Protein AF-Q2GGS0-F1 (afdb_monomer_lite)

Secondary structure (DSSP, 8-state):
--EEEEEETTEEEEEEGGGEEEETTTTEEEES-TT-----PPP---HHHHHHHTT-EEEEEEEEE-SS-SEEEEEEEEE-TT--EEEEEEEEETTTHHHHHHH-EEE-TTTEEEEEE--STT--HHHHHHHHHHHHGGG--EEESS----EEEEEEE-TTS-EEEEEEEE-EEEEEEE-TTT--EEEEEE-

Organism: Ehrlichia chaffeensis (strain ATCC CRL-10679 / Arkansas) (NCBI:txid205920)

Foldseek 3Di:
DKWFWAQDPLATWTHAPVQWDQDPVVRDTDGVDPPPDPNAHHAPDDVVQSVQRHRWMWDWKKWKDFPPAQKIKIKTWTAHPVRFIKIWIWIDGPPCPVVCNPPIDDDHNNTGQDMDTDPDPPDDNQNVVVVCCVVRQQVDKGKDQDQDWDWIKIFMATPVRDGPDIDIDIKHFDDWDQDPPVRGIITIIGD

Sequence (191 aa):
MKLISLLTQNGLALIPENECIYDKSSDEYIPKDQNINIITPVPNIHPDYVHLIHKAKFGQHCLISNAVLANDIFFMYGKNPQGKELYLGFVAQHGSLHNIYSLGLMLNDGRLITCGEITTPGISPEEHTINLFRNSREWIKIPFRTNSSCTYRFDFFNMSGEVFHREYSTTHLDHIIVDPVSNENVFIMRF

Structure (mmCIF, N/CA/C/O backbone):
data_AF-Q2GGS0-F1
#
_entry.id   AF-Q2GGS0-F1
#
loop_
_atom_site.group_PDB
_atom_site.id
_atom_site.type_symbol
_atom_site.label_atom_id
_atom_site.label_alt_id
_atom_site.label_comp_id
_atom_site.label_asym_id
_atom_site.label_entity_id
_atom_site.label_seq_id
_atom_site.pdbx_PDB_ins_code
_atom_site.Cartn_x
_atom_site.Cartn_y
_atom_site.Cartn_z
_atom_site.occupancy
_atom_site.B_iso_or_equiv
_atom_site.auth_seq_id
_atom_site.auth_comp_id
_atom_site.auth_asym_id
_atom_site.auth_atom_id
_atom_site.pdbx_PDB_model_num
ATOM 1 N N . MET A 1 1 ? -14.619 -0.594 0.816 1.00 81.56 1 MET A N 1
ATOM 2 C CA . MET A 1 1 ? -14.305 -1.764 1.669 1.00 81.56 1 MET A CA 1
ATOM 3 C C . MET A 1 1 ? -13.131 -1.389 2.564 1.00 81.56 1 MET A C 1
ATOM 5 O O . MET A 1 1 ? -12.321 -0.586 2.114 1.00 81.56 1 MET A O 1
ATOM 9 N N . LYS A 1 2 ? -13.070 -1.857 3.818 1.00 92.69 2 LYS A N 1
ATOM 10 C CA . LYS A 1 2 ? -12.024 -1.452 4.774 1.00 92.69 2 LYS A CA 1
ATOM 11 C C . LYS A 1 2 ? -11.089 -2.609 5.105 1.00 92.69 2 LYS A C 1
ATOM 13 O O . LYS A 1 2 ? -11.539 -3.748 5.211 1.00 92.69 2 LYS A O 1
ATOM 18 N N . LEU A 1 3 ? -9.817 -2.287 5.294 1.00 93.31 3 LEU A N 1
ATOM 19 C CA . LEU A 1 3 ? -8.785 -3.197 5.781 1.00 93.31 3 LEU A CA 1
ATOM 20 C C . LEU A 1 3 ? -8.353 -2.748 7.175 1.00 93.31 3 LEU A C 1
ATOM 22 O O . LEU A 1 3 ? -8.252 -1.550 7.441 1.00 93.31 3 LEU A O 1
ATOM 26 N N . ILE A 1 4 ? -8.102 -3.707 8.054 1.00 93.06 4 ILE 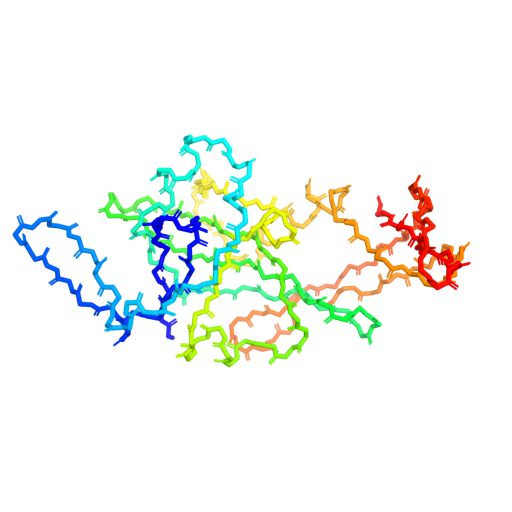A N 1
ATOM 27 C CA . ILE A 1 4 ? -7.584 -3.496 9.400 1.00 93.06 4 ILE A CA 1
ATOM 28 C C . ILE A 1 4 ? -6.151 -4.005 9.432 1.00 93.06 4 ILE A C 1
ATOM 30 O O . ILE A 1 4 ? -5.886 -5.142 9.048 1.00 93.06 4 ILE A O 1
ATOM 34 N N . SER A 1 5 ? -5.226 -3.177 9.895 1.00 91.81 5 SER A N 1
ATOM 35 C CA . SER A 1 5 ? -3.850 -3.596 10.153 1.00 91.81 5 SER A CA 1
ATOM 36 C C . SER A 1 5 ? -3.746 -4.297 11.500 1.00 91.81 5 SER A C 1
ATOM 38 O O . SER A 1 5 ? -3.987 -3.702 12.551 1.00 91.81 5 SER A O 1
ATOM 40 N N . LEU A 1 6 ? -3.350 -5.564 11.486 1.00 88.44 6 LEU A N 1
ATOM 41 C CA . LEU A 1 6 ? -3.185 -6.381 12.682 1.00 88.44 6 LEU A CA 1
ATOM 42 C C . LEU A 1 6 ? -1.761 -6.902 12.790 1.00 88.44 6 LEU A C 1
ATOM 44 O O . LEU A 1 6 ? -1.113 -7.226 11.797 1.00 88.44 6 LEU A O 1
ATOM 48 N N . LEU A 1 7 ? -1.283 -6.957 14.030 1.00 79.81 7 LEU A N 1
ATOM 49 C CA . LEU A 1 7 ? -0.021 -7.594 14.357 1.00 79.81 7 LEU A CA 1
ATOM 50 C C . LEU A 1 7 ? -0.322 -9.040 14.684 1.00 79.81 7 LEU A C 1
ATOM 52 O O . LEU A 1 7 ? -1.080 -9.340 15.601 1.00 79.81 7 LEU A O 1
ATOM 56 N N . THR A 1 8 ? 0.253 -9.921 13.888 1.00 71.56 8 THR A N 1
ATOM 57 C CA . THR A 1 8 ? 0.163 -11.362 14.068 1.00 71.56 8 THR A CA 1
ATOM 58 C C . THR A 1 8 ? 1.514 -11.879 14.546 1.00 71.56 8 THR A C 1
ATOM 60 O O . THR A 1 8 ? 2.528 -11.182 14.462 1.00 71.56 8 THR A O 1
ATOM 63 N N . GLN A 1 9 ? 1.559 -13.134 14.989 1.00 63.84 9 GLN A N 1
ATOM 64 C CA . GLN A 1 9 ? 2.828 -13.811 15.286 1.00 63.84 9 GLN A CA 1
ATOM 65 C C . GLN A 1 9 ? 3.776 -13.841 14.070 1.00 63.84 9 GLN A C 1
ATOM 67 O O . GLN A 1 9 ? 4.988 -13.920 14.238 1.00 63.84 9 GLN A O 1
ATOM 72 N N . ASN A 1 10 ? 3.225 -13.718 12.856 1.00 61.97 10 ASN A N 1
ATOM 73 C CA . ASN A 1 10 ? 3.938 -13.764 11.581 1.00 61.97 10 ASN A CA 1
ATOM 74 C C . ASN A 1 10 ? 4.213 -12.366 10.988 1.00 61.97 10 ASN A C 1
ATOM 76 O O . ASN A 1 10 ? 4.563 -12.257 9.816 1.00 61.97 10 ASN A O 1
ATOM 80 N N . GLY A 1 11 ? 4.018 -11.292 11.762 1.00 73.00 11 GLY A N 1
ATOM 81 C CA . GLY A 1 11 ? 4.250 -9.912 11.330 1.00 73.00 11 GLY A CA 1
ATOM 82 C C . GLY A 1 11 ? 2.971 -9.111 11.080 1.00 73.00 11 GLY A C 1
ATOM 83 O O . GLY A 1 11 ? 1.901 -9.418 11.612 1.00 73.00 11 GLY A O 1
ATOM 84 N N . LEU A 1 12 ? 3.099 -8.040 10.296 1.00 82.69 12 LEU A N 1
ATOM 85 C CA . LEU A 1 12 ? 2.020 -7.094 10.017 1.00 82.69 12 LEU A CA 1
ATOM 86 C C . LEU A 1 12 ? 1.125 -7.603 8.879 1.00 82.69 12 LEU A C 1
ATOM 88 O O . LEU A 1 12 ? 1.600 -7.907 7.786 1.00 82.69 12 LEU A O 1
ATOM 92 N N . ALA A 1 13 ? -0.182 -7.635 9.118 1.00 87.25 13 ALA A N 1
ATOM 93 C CA . ALA A 1 13 ? -1.183 -8.071 8.154 1.00 87.25 13 ALA A CA 1
ATOM 94 C C . ALA A 1 13 ? -2.218 -6.974 7.907 1.00 87.25 13 ALA A C 1
ATOM 96 O O . ALA A 1 13 ? -2.661 -6.320 8.846 1.00 87.25 13 ALA A O 1
ATOM 97 N N . LEU A 1 14 ? -2.652 -6.815 6.660 1.00 91.12 14 LEU A N 1
ATOM 98 C CA . LEU A 1 14 ? -3.876 -6.106 6.300 1.00 91.12 14 LEU A CA 1
ATOM 99 C C . LEU A 1 14 ? -4.989 -7.126 6.118 1.00 91.12 14 LEU A C 1
ATOM 101 O O . LEU A 1 14 ? -4.905 -7.963 5.226 1.00 91.12 14 LEU A O 1
ATOM 105 N N . ILE A 1 15 ? -6.023 -7.060 6.948 1.00 91.50 15 ILE A N 1
ATOM 106 C CA . ILE A 1 15 ? -7.107 -8.045 6.965 1.00 91.50 15 ILE A CA 1
ATOM 107 C C . ILE A 1 15 ? -8.434 -7.337 6.673 1.00 91.50 15 ILE A C 1
ATOM 109 O O . ILE A 1 15 ? -8.685 -6.270 7.238 1.00 91.50 15 ILE A O 1
ATOM 113 N N . PRO A 1 16 ? -9.298 -7.873 5.797 1.00 91.62 16 PRO A N 1
ATOM 114 C CA . PRO A 1 16 ? -10.606 -7.285 5.534 1.00 91.62 16 PRO A CA 1
ATOM 115 C C . PRO A 1 16 ? -11.438 -7.179 6.811 1.00 91.62 16 PRO A C 1
ATOM 117 O O . PRO A 1 16 ? -11.515 -8.124 7.589 1.00 91.62 16 PRO A O 1
ATOM 120 N N . GLU A 1 17 ? -12.093 -6.038 7.033 1.00 91.19 17 GLU A N 1
ATOM 121 C CA . GLU A 1 17 ? -12.885 -5.814 8.255 1.00 91.19 17 GLU A CA 1
ATOM 122 C C . GLU A 1 17 ? -13.999 -6.863 8.430 1.00 91.19 17 GLU A C 1
ATOM 124 O O . GLU A 1 17 ? -14.290 -7.269 9.552 1.00 91.19 17 GLU A O 1
ATOM 129 N N . ASN A 1 18 ? -14.582 -7.354 7.332 1.00 89.19 18 ASN A N 1
ATOM 130 C CA . ASN A 1 18 ? -15.572 -8.438 7.337 1.00 89.19 18 ASN A CA 1
ATOM 131 C C . ASN A 1 18 ? -14.995 -9.801 7.741 1.00 89.19 18 ASN A C 1
ATOM 133 O O . ASN A 1 18 ? -15.764 -10.680 8.130 1.00 89.19 18 ASN A O 1
ATOM 137 N N . GLU A 1 19 ? -13.677 -9.970 7.671 1.00 87.56 19 GLU A N 1
ATOM 138 C CA . GLU A 1 19 ? -12.955 -11.172 8.090 1.00 87.56 19 GLU A CA 1
ATOM 139 C C . GLU A 1 19 ? -12.379 -11.050 9.507 1.00 87.56 19 GLU A C 1
ATOM 141 O O . GLU A 1 19 ? -11.669 -11.942 9.964 1.00 87.56 19 GLU A O 1
ATOM 146 N N . CYS A 1 20 ? -12.732 -9.993 10.245 1.00 86.38 20 CYS A N 1
ATOM 147 C CA . CYS A 1 20 ? -12.363 -9.812 11.646 1.00 86.38 20 CYS A CA 1
ATOM 148 C C . CYS A 1 20 ? -13.591 -9.899 12.565 1.00 86.38 20 CYS A C 1
ATOM 150 O O . CYS A 1 20 ? -14.674 -9.402 12.254 1.00 86.38 20 CYS A O 1
ATOM 152 N N . ILE A 1 21 ? -13.406 -10.491 13.742 1.00 86.50 21 ILE A N 1
ATOM 153 C CA . ILE A 1 21 ? -14.333 -10.443 14.874 1.00 86.50 21 ILE A CA 1
ATOM 154 C C . ILE A 1 21 ? -13.754 -9.460 15.887 1.00 86.50 21 ILE A C 1
ATOM 156 O O . ILE A 1 21 ? -12.594 -9.579 16.266 1.00 86.50 21 ILE A O 1
ATOM 160 N N . TYR A 1 22 ? -14.546 -8.484 16.321 1.00 86.88 22 TYR A N 1
ATOM 161 C CA . TYR A 1 22 ? -14.125 -7.553 17.364 1.00 86.88 22 TYR A CA 1
ATOM 162 C C . TYR A 1 22 ? -14.546 -8.072 18.741 1.00 86.88 22 TYR A C 1
ATOM 164 O O . TYR A 1 22 ? -15.743 -8.172 19.031 1.00 86.88 22 TYR A O 1
ATOM 172 N N . ASP A 1 23 ? -13.564 -8.392 19.580 1.00 85.44 23 ASP A N 1
ATOM 173 C CA . ASP A 1 23 ? -13.760 -8.755 20.978 1.00 85.44 23 ASP A CA 1
ATOM 174 C C . ASP A 1 23 ? -13.707 -7.498 21.854 1.00 85.44 23 ASP A C 1
ATOM 176 O O . ASP A 1 23 ? -12.654 -6.906 22.090 1.00 85.44 23 ASP A O 1
ATOM 180 N N . LYS A 1 24 ? -14.876 -7.096 22.362 1.00 84.94 24 LYS A N 1
ATOM 181 C CA . LYS A 1 24 ? -15.022 -5.928 23.242 1.00 84.94 24 LYS A CA 1
ATOM 182 C C . LYS A 1 24 ? -14.364 -6.114 24.607 1.00 84.94 24 LYS A C 1
ATOM 184 O O . LYS A 1 24 ? -14.094 -5.120 25.269 1.00 84.94 24 LYS A O 1
ATOM 189 N N . SER A 1 25 ? -14.186 -7.354 25.060 1.00 83.94 25 SER A N 1
ATOM 190 C CA . SER A 1 25 ? -13.642 -7.637 26.390 1.00 83.94 25 SER A CA 1
ATOM 191 C C . SER A 1 25 ? -12.139 -7.379 26.458 1.00 83.94 25 SER A C 1
ATOM 193 O O . SER A 1 25 ? -11.646 -6.897 27.476 1.00 83.94 25 SER A O 1
ATOM 195 N N . SER A 1 26 ? -11.436 -7.635 25.356 1.00 78.88 26 SER A N 1
ATOM 196 C CA . SER A 1 26 ? -9.998 -7.410 25.208 1.00 78.88 26 SER A CA 1
ATOM 197 C C . SER A 1 26 ? -9.651 -6.201 24.334 1.00 78.88 26 SER A C 1
ATOM 199 O O . SER A 1 26 ? -8.476 -5.881 24.203 1.00 78.88 26 SER A O 1
ATOM 201 N N . ASP A 1 27 ? -10.646 -5.532 23.741 1.00 81.62 27 ASP A N 1
ATOM 202 C CA . ASP A 1 27 ? -10.468 -4.479 22.730 1.00 81.62 27 ASP A CA 1
ATOM 203 C C . ASP A 1 27 ? -9.613 -4.949 21.535 1.00 81.62 27 ASP A C 1
ATOM 205 O O . ASP A 1 27 ? -8.770 -4.220 21.014 1.00 81.62 27 ASP A O 1
ATOM 209 N N . GLU A 1 28 ? -9.805 -6.195 21.093 1.00 83.12 28 GLU A N 1
ATOM 210 C CA . GLU A 1 28 ? -8.989 -6.821 20.044 1.00 83.12 28 GLU A CA 1
ATOM 211 C C . GLU A 1 28 ? -9.797 -7.170 18.796 1.00 83.12 28 GLU A C 1
ATOM 213 O O . GLU A 1 28 ? -10.981 -7.502 18.860 1.00 83.12 28 GLU A O 1
ATOM 218 N N . TYR A 1 29 ? -9.129 -7.144 17.642 1.00 83.06 29 TYR A N 1
ATOM 219 C CA . TYR A 1 29 ? -9.655 -7.744 16.417 1.00 83.06 29 TYR A CA 1
ATOM 220 C C . TYR A 1 29 ? -9.014 -9.112 16.213 1.00 83.06 29 TYR A C 1
ATOM 222 O O . TYR A 1 29 ? -7.794 -9.232 16.126 1.00 83.06 29 TYR A O 1
ATOM 230 N N . ILE A 1 30 ? -9.854 -10.131 16.089 1.00 81.88 30 ILE A N 1
ATOM 231 C CA . ILE A 1 30 ? -9.456 -11.520 15.897 1.00 81.88 30 ILE A CA 1
ATOM 232 C C . ILE A 1 30 ? -9.847 -11.923 14.471 1.00 81.88 30 ILE A C 1
ATOM 234 O O . ILE A 1 30 ? -11.038 -11.894 14.146 1.00 81.88 30 ILE A O 1
ATOM 238 N N . PRO A 1 31 ? -8.894 -12.288 13.598 1.00 81.56 31 PRO A N 1
ATOM 239 C CA . PRO A 1 31 ? -9.212 -12.818 12.276 1.00 81.56 31 PRO A CA 1
ATOM 240 C C . PRO A 1 31 ? -10.084 -14.077 12.380 1.00 81.56 31 PRO A C 1
ATOM 242 O O . PRO A 1 31 ? -9.828 -14.944 13.216 1.00 81.56 31 PRO A O 1
ATOM 245 N N . LYS A 1 32 ? -11.116 -14.185 11.535 1.00 82.31 32 LYS A N 1
ATOM 246 C CA . LYS A 1 32 ? -11.996 -15.365 11.463 1.00 82.31 32 LYS A CA 1
ATOM 247 C C . LYS A 1 32 ? -11.230 -16.610 11.036 1.00 82.31 32 LYS A C 1
ATOM 249 O O . LYS A 1 32 ? -11.464 -17.686 11.578 1.00 82.31 32 LYS A O 1
ATOM 254 N N . ASP A 1 33 ? -10.323 -16.446 10.077 1.00 72.06 33 ASP A N 1
ATOM 255 C CA . ASP A 1 33 ? -9.384 -17.486 9.691 1.00 72.06 33 ASP A CA 1
ATOM 256 C C . ASP A 1 33 ? -8.081 -17.323 10.480 1.00 72.06 33 ASP A C 1
ATOM 258 O O . ASP A 1 33 ? -7.310 -16.386 10.274 1.00 72.06 33 ASP A O 1
ATOM 262 N N . GLN A 1 34 ? -7.838 -18.247 11.409 1.00 61.66 34 GLN A N 1
ATOM 263 C CA . GLN A 1 34 ? -6.598 -18.301 12.186 1.00 61.66 34 GLN A CA 1
ATOM 264 C C . GLN A 1 34 ? -5.434 -18.910 11.384 1.00 61.66 34 GLN A C 1
ATOM 266 O O . GLN A 1 34 ? -4.290 -18.857 11.834 1.00 61.66 34 GLN A O 1
ATOM 271 N N . ASN A 1 35 ? -5.699 -19.450 10.187 1.00 56.34 35 ASN A N 1
ATOM 272 C CA . ASN A 1 35 ? -4.698 -19.986 9.265 1.00 56.34 35 ASN A CA 1
ATOM 273 C C . ASN A 1 35 ? -4.171 -18.945 8.272 1.00 56.34 35 ASN A C 1
ATOM 275 O O . ASN A 1 35 ? -3.595 -19.323 7.249 1.00 56.34 35 ASN A O 1
ATOM 279 N N . ILE A 1 36 ? -4.238 -17.647 8.592 1.00 54.75 36 ILE A N 1
ATOM 280 C CA . ILE A 1 36 ? -3.358 -16.629 7.986 1.00 54.75 36 ILE A CA 1
ATOM 281 C C . ILE A 1 36 ? -1.926 -16.861 8.529 1.00 54.75 36 ILE A C 1
ATOM 283 O O . ILE A 1 36 ? -1.303 -16.043 9.200 1.00 54.75 36 ILE A O 1
ATOM 287 N N . ASN A 1 37 ? -1.427 -18.069 8.284 1.00 38.03 37 ASN A N 1
ATOM 288 C CA . ASN A 1 37 ? -0.153 -18.630 8.683 1.00 38.03 37 ASN A CA 1
ATOM 289 C C . ASN A 1 37 ? 0.667 -18.812 7.415 1.00 38.03 37 ASN A C 1
ATOM 291 O O . ASN A 1 37 ? 0.913 -19.921 6.949 1.00 38.03 37 ASN A O 1
ATOM 295 N N . ILE A 1 38 ? 1.102 -17.694 6.847 1.00 42.44 38 ILE A N 1
ATOM 296 C CA . ILE A 1 38 ? 2.324 -17.707 6.059 1.00 42.44 38 ILE A CA 1
ATOM 297 C C . ILE A 1 38 ? 3.351 -17.018 6.940 1.00 42.44 38 ILE A C 1
ATOM 299 O O . ILE A 1 38 ? 3.325 -15.796 7.098 1.00 42.44 38 ILE A O 1
ATOM 303 N N . ILE A 1 39 ? 4.199 -17.838 7.568 1.00 38.16 39 ILE A N 1
ATOM 304 C CA . ILE A 1 39 ? 5.395 -17.408 8.292 1.00 38.16 39 ILE A CA 1
ATOM 305 C C . ILE A 1 39 ? 6.205 -16.595 7.293 1.00 38.16 39 ILE A C 1
ATOM 307 O O . ILE A 1 39 ? 6.876 -17.131 6.414 1.00 38.16 39 ILE A O 1
ATOM 311 N N . THR A 1 40 ? 6.070 -15.286 7.383 1.00 43.34 40 THR A N 1
ATOM 312 C CA . THR A 1 40 ? 6.871 -14.356 6.611 1.00 43.34 40 THR A CA 1
ATOM 313 C C . THR A 1 40 ? 7.739 -13.658 7.643 1.00 43.34 40 THR A C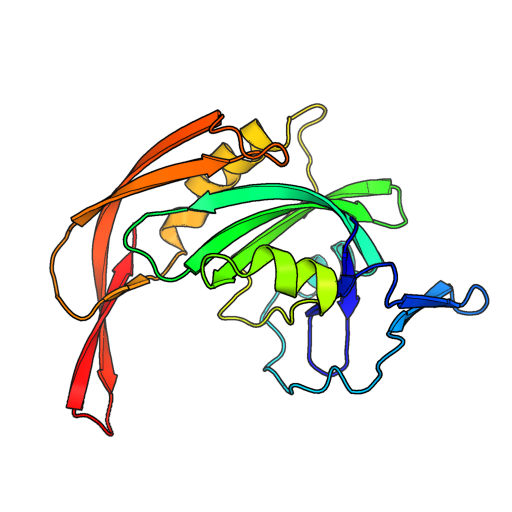 1
ATOM 315 O O . THR A 1 40 ? 7.231 -13.353 8.723 1.00 43.34 40 THR A O 1
ATOM 318 N N . PRO A 1 41 ? 9.046 -13.469 7.400 1.00 44.47 41 PRO A N 1
ATOM 319 C CA . PRO A 1 41 ? 9.872 -12.723 8.335 1.00 44.47 41 PRO A CA 1
ATOM 320 C C . PRO A 1 41 ? 9.181 -11.398 8.659 1.00 44.47 41 PRO A C 1
ATOM 322 O O . PRO A 1 41 ? 8.707 -10.701 7.754 1.00 44.47 41 PRO A O 1
ATOM 325 N N . VAL A 1 42 ? 9.064 -11.128 9.962 1.00 50.97 42 VAL A N 1
ATOM 326 C CA . VAL A 1 42 ? 8.494 -9.888 10.482 1.00 50.97 42 VAL A CA 1
ATOM 327 C C . VAL A 1 42 ? 9.222 -8.750 9.783 1.00 50.97 42 VAL A C 1
ATOM 329 O O . VAL A 1 42 ? 10.454 -8.757 9.796 1.00 50.97 42 VAL A O 1
ATOM 332 N N . PRO A 1 43 ? 8.498 -7.804 9.166 1.00 55.22 43 PRO A N 1
ATOM 333 C CA . PRO A 1 43 ? 9.135 -6.617 8.646 1.00 55.22 43 PRO A CA 1
ATOM 334 C C . PRO A 1 43 ? 10.049 -5.992 9.705 1.00 55.22 43 PRO A C 1
ATOM 336 O O . PRO A 1 43 ? 9.617 -5.769 10.838 1.00 55.22 43 PRO A O 1
ATOM 339 N N . ASN A 1 44 ? 11.276 -5.660 9.342 1.00 56.22 44 ASN A N 1
ATOM 340 C CA . ASN A 1 44 ? 12.209 -4.828 10.078 1.00 56.22 44 ASN A CA 1
ATOM 341 C C . ASN A 1 44 ? 11.720 -3.365 10.088 1.00 56.22 44 ASN A C 1
ATOM 343 O O . ASN A 1 44 ? 12.378 -2.438 9.619 1.00 56.22 44 ASN A O 1
ATOM 347 N N . ILE A 1 45 ? 10.501 -3.170 10.585 1.00 61.62 45 ILE A N 1
ATOM 348 C CA . ILE A 1 45 ? 9.883 -1.875 10.831 1.00 61.62 45 ILE A CA 1
ATOM 349 C C . ILE A 1 45 ? 10.315 -1.432 12.219 1.00 61.62 45 ILE A C 1
ATOM 351 O O . ILE A 1 45 ? 10.303 -2.220 13.167 1.00 61.62 45 ILE A O 1
ATOM 355 N N . HIS A 1 46 ? 10.628 -0.146 12.359 1.00 61.47 46 HIS A N 1
ATOM 356 C CA . HIS A 1 46 ? 10.842 0.438 13.676 1.00 61.47 46 HIS A CA 1
ATOM 357 C C . HIS A 1 46 ? 9.620 0.154 14.579 1.00 61.47 46 HIS A C 1
ATOM 359 O O . HIS A 1 46 ? 8.501 0.479 14.172 1.00 61.47 46 HIS A O 1
ATOM 365 N N . PRO A 1 47 ? 9.793 -0.406 15.791 1.00 63.97 47 PRO A N 1
ATOM 366 C CA . PRO A 1 47 ? 8.686 -0.824 16.659 1.00 63.97 47 PRO A CA 1
ATOM 367 C C . PRO A 1 47 ? 7.596 0.243 16.844 1.00 63.97 47 PRO A C 1
ATOM 369 O O . PRO A 1 47 ? 6.405 -0.059 16.858 1.00 63.97 47 PRO A O 1
ATOM 372 N N . ASP A 1 48 ? 7.992 1.514 16.886 1.00 66.56 48 ASP A N 1
ATOM 373 C CA . ASP A 1 48 ? 7.070 2.644 17.031 1.00 66.56 48 ASP A CA 1
ATOM 374 C C . ASP A 1 48 ? 6.053 2.758 15.884 1.00 66.56 48 ASP A C 1
ATOM 376 O O . ASP A 1 48 ? 4.883 3.062 16.120 1.00 66.56 48 ASP A O 1
ATOM 380 N N . TYR A 1 49 ? 6.453 2.464 14.643 1.00 68.88 49 TYR A N 1
ATOM 381 C CA . TYR A 1 49 ? 5.536 2.499 13.501 1.00 68.88 49 TYR A CA 1
ATOM 382 C C . TYR A 1 49 ? 4.588 1.299 13.492 1.00 68.88 49 TYR A C 1
ATOM 384 O O . TYR A 1 49 ? 3.429 1.433 13.105 1.00 68.88 49 TYR A O 1
ATOM 392 N N . VAL A 1 50 ? 5.064 0.146 13.967 1.00 69.50 50 VAL A N 1
ATOM 393 C CA . VAL A 1 50 ? 4.285 -1.091 14.120 1.00 69.50 50 VAL A CA 1
ATOM 394 C C . VAL A 1 50 ? 3.128 -0.873 15.098 1.00 69.50 50 VAL A C 1
ATOM 396 O O . VAL A 1 50 ? 1.985 -1.225 14.805 1.00 69.50 50 VAL A O 1
ATOM 399 N N . HIS A 1 51 ? 3.404 -0.228 16.233 1.00 77.12 51 HIS A N 1
ATOM 400 C CA . HIS A 1 51 ? 2.383 0.131 17.215 1.00 77.12 51 HIS A CA 1
ATOM 401 C C . HIS A 1 51 ? 1.442 1.227 16.717 1.00 77.12 51 HIS A C 1
ATOM 403 O O . HIS A 1 51 ? 0.240 1.147 16.963 1.00 77.12 51 HIS A O 1
ATOM 409 N N . LEU A 1 52 ? 1.963 2.221 15.990 1.00 83.38 52 LEU A N 1
ATOM 410 C CA . LEU A 1 52 ? 1.165 3.329 15.465 1.00 83.38 52 LEU A CA 1
ATOM 411 C C . LEU A 1 52 ? 0.039 2.846 14.547 1.00 83.38 52 LEU A C 1
ATO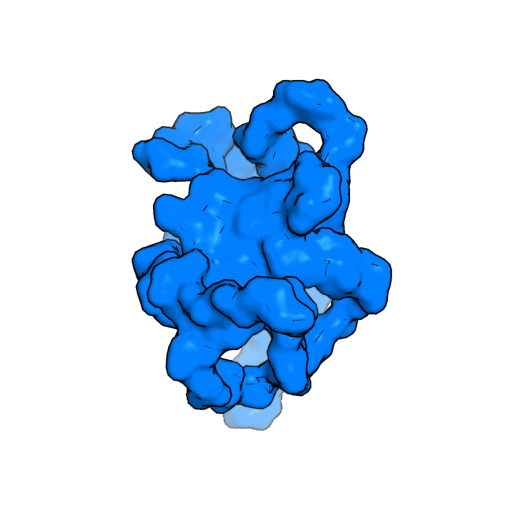M 413 O O . LEU A 1 52 ? -1.092 3.323 14.652 1.00 83.38 52 LEU A O 1
ATOM 417 N N . ILE A 1 53 ? 0.357 1.913 13.649 1.00 88.31 53 ILE A N 1
ATOM 418 C CA . ILE A 1 53 ? -0.599 1.401 12.669 1.00 88.31 53 ILE A CA 1
ATOM 419 C C . ILE A 1 53 ? -1.401 0.215 13.192 1.00 88.31 53 ILE A C 1
ATOM 421 O O . ILE A 1 53 ? -2.331 -0.203 12.518 1.00 88.31 53 ILE A O 1
ATOM 425 N N . HIS A 1 54 ? -1.102 -0.359 14.356 1.00 88.75 54 HIS A N 1
ATOM 426 C CA . HIS A 1 54 ? -1.879 -1.486 14.867 1.00 88.75 54 HIS A CA 1
ATOM 427 C C . HIS A 1 54 ? -3.347 -1.090 15.121 1.00 88.75 54 HIS A C 1
ATOM 429 O O . HIS A 1 54 ? -3.635 -0.035 15.685 1.00 88.75 54 HIS A O 1
ATOM 435 N N . LYS A 1 55 ? -4.287 -1.937 14.679 1.00 90.50 55 LYS A N 1
ATOM 436 C CA . LYS A 1 55 ? -5.749 -1.720 14.704 1.00 90.50 55 LYS A CA 1
ATOM 437 C C . LYS A 1 55 ? -6.228 -0.530 13.864 1.00 90.50 55 LYS A C 1
ATOM 439 O O . LYS A 1 55 ? -7.396 -0.143 13.964 1.00 90.50 55 LYS A O 1
ATOM 444 N N . ALA A 1 56 ? -5.369 0.053 13.028 1.00 93.75 56 ALA A N 1
ATOM 445 C CA . ALA A 1 56 ? -5.787 1.107 12.119 1.00 93.75 56 ALA A CA 1
ATOM 446 C C . ALA A 1 56 ? -6.727 0.564 11.041 1.00 93.75 56 ALA A C 1
ATOM 448 O O . ALA A 1 56 ? -6.550 -0.538 10.523 1.00 93.75 56 ALA A O 1
ATOM 449 N N . LYS A 1 57 ? -7.750 1.355 10.714 1.00 95.62 57 LYS A N 1
ATOM 450 C CA . LYS A 1 57 ? -8.728 1.041 9.674 1.00 95.62 57 LYS A CA 1
ATOM 451 C C . LYS A 1 57 ? -8.459 1.893 8.452 1.00 95.62 57 LYS A C 1
ATOM 453 O O . LYS A 1 57 ? -8.676 3.106 8.480 1.00 95.62 57 LYS A O 1
ATOM 458 N N . PHE A 1 58 ? -8.052 1.245 7.374 1.00 96.00 58 PHE A N 1
ATOM 459 C CA . PHE A 1 58 ? -7.809 1.861 6.081 1.00 96.00 58 PHE A CA 1
ATOM 460 C C . PHE A 1 58 ? -9.034 1.697 5.192 1.00 96.00 58 PHE A C 1
ATOM 462 O O . PHE A 1 58 ? -9.496 0.583 4.944 1.00 96.00 58 PHE A O 1
ATOM 469 N N . GLY A 1 59 ? -9.591 2.817 4.742 1.00 94.81 59 GLY A N 1
ATOM 470 C CA . GLY A 1 59 ? -10.806 2.844 3.921 1.00 94.81 59 GLY A CA 1
ATOM 471 C C . GLY A 1 59 ? -10.647 3.592 2.607 1.00 94.81 59 GLY A C 1
ATOM 472 O O . GLY A 1 59 ? -11.551 3.534 1.780 1.00 94.81 59 GLY A O 1
ATOM 473 N N . GLN A 1 60 ? -9.524 4.284 2.431 1.00 95.56 60 GLN A N 1
ATOM 474 C CA . GLN A 1 60 ? -9.180 5.005 1.216 1.00 95.56 60 GLN A CA 1
ATOM 475 C C . GLN A 1 60 ? -7.837 4.500 0.691 1.00 95.56 60 GLN A C 1
ATOM 477 O O . GLN A 1 60 ? -6.990 4.067 1.476 1.00 95.56 60 GLN A O 1
ATOM 482 N N . HIS A 1 61 ? -7.646 4.532 -0.624 1.00 95.88 61 HIS A N 1
ATOM 483 C CA . HIS A 1 61 ? -6.374 4.183 -1.240 1.00 95.88 61 HIS A CA 1
ATOM 484 C C . HIS A 1 61 ? -6.112 4.997 -2.505 1.00 95.88 61 HIS A C 1
ATOM 486 O O . HIS A 1 61 ? -7.042 5.407 -3.204 1.00 95.88 61 HIS A O 1
ATOM 492 N N . CYS A 1 62 ? -4.832 5.157 -2.803 1.00 97.12 62 CYS A N 1
ATOM 493 C CA . CYS A 1 62 ? -4.321 5.561 -4.097 1.00 97.12 62 CYS A CA 1
ATOM 494 C C . CYS A 1 62 ? -3.397 4.460 -4.621 1.00 97.12 62 CYS A C 1
ATOM 496 O O . CYS A 1 62 ? -2.711 3.777 -3.854 1.00 97.12 62 CYS A O 1
ATOM 498 N N . LEU A 1 63 ? -3.403 4.292 -5.934 1.00 95.69 63 LEU A N 1
ATOM 499 C CA . LEU A 1 63 ? -2.627 3.294 -6.654 1.00 95.69 63 LEU A CA 1
ATOM 500 C C . LEU A 1 63 ? -1.647 4.006 -7.578 1.00 95.69 63 LEU A C 1
ATOM 502 O O . LEU A 1 63 ? -2.036 4.919 -8.298 1.00 95.69 63 LEU A O 1
ATOM 506 N N . ILE A 1 64 ? -0.398 3.565 -7.602 1.00 94.94 64 ILE A N 1
ATOM 507 C CA . ILE A 1 64 ? 0.596 4.007 -8.574 1.00 94.94 64 ILE A CA 1
ATOM 508 C C . ILE A 1 64 ? 0.994 2.787 -9.387 1.00 94.94 64 ILE A C 1
ATOM 510 O O . ILE A 1 64 ? 1.501 1.806 -8.839 1.00 94.94 64 ILE A O 1
ATOM 514 N N . SER A 1 65 ? 0.757 2.857 -10.691 1.00 93.44 65 SER A N 1
ATOM 515 C CA . SER A 1 65 ? 0.996 1.745 -11.604 1.00 93.44 65 SER A CA 1
ATOM 516 C C . SER A 1 65 ? 1.911 2.153 -12.752 1.00 93.44 65 SER A C 1
ATOM 518 O O . SER A 1 65 ? 1.979 3.321 -13.150 1.00 93.44 65 SER A O 1
ATOM 520 N N . ASN A 1 66 ? 2.617 1.167 -13.294 1.00 89.88 66 ASN A N 1
ATOM 521 C CA . ASN A 1 66 ? 3.430 1.288 -14.491 1.00 89.88 66 ASN A CA 1
ATOM 522 C C . ASN A 1 66 ? 3.180 0.071 -15.388 1.00 89.88 66 ASN A C 1
ATOM 524 O O . ASN A 1 66 ? 3.199 -1.058 -14.917 1.00 89.88 66 ASN A O 1
ATOM 528 N N . ALA A 1 67 ? 3.023 0.295 -16.694 1.00 85.44 67 ALA A N 1
ATOM 529 C CA . ALA A 1 67 ? 2.667 -0.757 -17.650 1.00 85.44 67 ALA A CA 1
ATOM 530 C C . ALA A 1 67 ? 3.722 -1.872 -17.830 1.00 85.44 67 ALA A C 1
ATOM 532 O O . ALA A 1 67 ? 3.424 -2.899 -18.432 1.00 85.44 67 ALA A O 1
ATOM 533 N N . VAL A 1 68 ? 4.956 -1.657 -17.372 1.00 82.94 68 VAL A N 1
ATOM 534 C CA . VAL A 1 68 ? 6.085 -2.589 -17.521 1.00 82.94 68 VAL A CA 1
ATOM 535 C C . VAL A 1 68 ? 6.378 -3.328 -16.214 1.00 82.94 68 VAL A C 1
ATOM 537 O O . VAL A 1 68 ? 6.886 -4.449 -16.243 1.00 82.94 68 VAL A O 1
ATOM 540 N N . LEU A 1 69 ? 6.082 -2.720 -15.063 1.00 82.44 69 LEU A N 1
ATOM 541 C CA . LEU A 1 69 ? 6.385 -3.311 -13.763 1.00 82.44 69 LEU A CA 1
ATOM 542 C C . LEU A 1 69 ? 5.347 -4.366 -13.377 1.00 82.44 69 LEU A C 1
ATOM 544 O O . LEU A 1 69 ? 4.150 -4.186 -13.556 1.00 82.44 69 LEU A O 1
ATOM 548 N N . ALA A 1 70 ? 5.817 -5.464 -12.784 1.00 84.31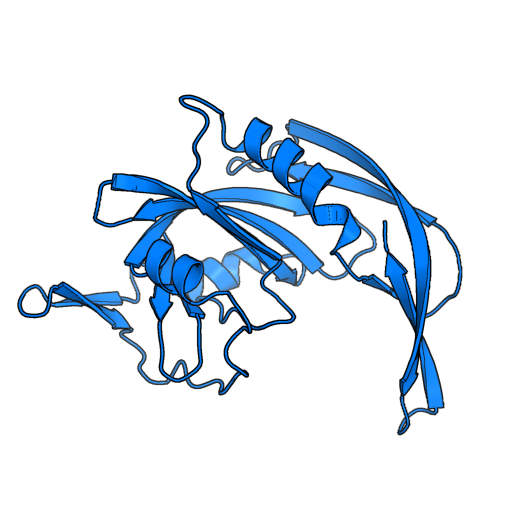 70 ALA A N 1
ATOM 549 C CA . ALA A 1 70 ? 4.949 -6.546 -12.318 1.00 84.31 70 ALA A CA 1
ATOM 550 C C . ALA A 1 70 ? 4.168 -6.203 -11.035 1.00 84.31 70 ALA A C 1
ATOM 552 O O . ALA A 1 70 ? 3.233 -6.920 -10.676 1.00 84.31 70 ALA A O 1
ATOM 553 N N . ASN A 1 71 ? 4.572 -5.141 -10.334 1.00 88.38 71 ASN A N 1
ATOM 554 C CA . ASN A 1 71 ? 4.000 -4.722 -9.064 1.00 88.38 71 ASN A CA 1
ATOM 555 C C . ASN A 1 71 ? 3.512 -3.280 -9.156 1.00 88.38 71 ASN A C 1
ATOM 557 O O . ASN A 1 71 ? 4.189 -2.429 -9.735 1.00 88.38 71 ASN A O 1
ATOM 561 N N . ASP A 1 72 ? 2.392 -3.020 -8.497 1.00 92.00 72 ASP A N 1
ATOM 562 C CA . ASP A 1 72 ? 1.902 -1.679 -8.239 1.00 92.00 72 ASP A CA 1
ATOM 563 C C . ASP A 1 72 ? 2.269 -1.234 -6.820 1.00 92.00 72 ASP A C 1
ATOM 565 O O . ASP A 1 72 ? 2.475 -2.053 -5.915 1.00 92.00 72 ASP A O 1
ATOM 569 N N . ILE A 1 73 ? 2.312 0.080 -6.618 1.00 92.75 73 ILE A N 1
ATOM 570 C CA . ILE A 1 73 ? 2.506 0.698 -5.307 1.00 92.75 73 ILE A CA 1
ATOM 571 C C . ILE A 1 73 ? 1.152 1.191 -4.804 1.00 92.75 73 ILE A C 1
ATOM 573 O O . ILE A 1 73 ? 0.465 1.964 -5.471 1.00 92.75 73 ILE A O 1
ATOM 577 N N . PHE A 1 74 ? 0.787 0.773 -3.603 1.00 94.69 74 PHE A N 1
ATOM 578 C CA . PHE A 1 74 ? -0.432 1.166 -2.920 1.00 94.69 74 PHE A CA 1
ATOM 579 C C . PHE A 1 74 ? -0.097 2.110 -1.778 1.00 94.69 74 PHE A C 1
ATOM 581 O O . PHE A 1 74 ? 0.757 1.801 -0.950 1.00 94.69 74 PHE A O 1
ATOM 588 N N . PHE A 1 75 ? -0.827 3.216 -1.691 1.00 95.81 75 PHE A N 1
ATOM 589 C CA . PHE A 1 75 ? -0.885 4.050 -0.497 1.00 95.81 75 PHE A CA 1
ATOM 590 C C . PHE A 1 75 ? -2.292 3.987 0.073 1.00 95.81 75 PHE A C 1
ATOM 592 O O . PHE A 1 75 ? -3.259 4.363 -0.585 1.00 95.81 75 PHE A O 1
ATOM 599 N N . MET A 1 76 ? -2.416 3.479 1.292 1.00 95.88 76 MET A N 1
ATOM 600 C CA . MET A 1 76 ? -3.674 3.365 2.013 1.00 95.88 76 MET A CA 1
ATOM 601 C C . MET A 1 76 ? -3.776 4.417 3.101 1.00 95.88 76 MET A C 1
ATOM 603 O O . MET A 1 76 ? -2.790 4.739 3.756 1.00 95.88 76 MET A O 1
ATOM 607 N N . TYR A 1 77 ? -4.993 4.908 3.306 1.00 96.69 77 TYR A N 1
ATOM 608 C CA . TYR A 1 77 ? -5.311 6.023 4.188 1.00 96.69 77 TYR A CA 1
ATOM 609 C C . TYR A 1 77 ? -6.438 5.636 5.139 1.00 96.69 77 TYR A C 1
ATOM 611 O O . TYR A 1 77 ? -7.430 4.992 4.756 1.00 96.69 77 TYR A O 1
ATOM 619 N N . GLY A 1 78 ? -6.258 5.983 6.408 1.00 96.06 78 GLY A N 1
ATOM 620 C CA . GLY A 1 78 ? -7.085 5.458 7.481 1.00 96.06 78 GLY A CA 1
ATOM 621 C C . GLY A 1 78 ? -6.926 6.191 8.798 1.00 96.06 78 GLY A C 1
ATOM 622 O O . GLY A 1 78 ? -6.289 7.241 8.874 1.00 96.06 78 GLY A O 1
ATOM 623 N N . LYS A 1 79 ? -7.530 5.621 9.842 1.00 95.69 79 LYS A N 1
ATOM 624 C CA . LYS A 1 79 ? -7.414 6.125 11.214 1.00 95.69 79 LYS A CA 1
ATOM 625 C C . LYS A 1 79 ? -7.134 4.998 12.194 1.00 95.69 79 LYS A C 1
ATOM 627 O O . LYS A 1 79 ? -7.661 3.897 12.025 1.00 95.69 79 LYS A O 1
ATOM 632 N N . ASN A 1 80 ? -6.334 5.275 13.218 1.00 93.19 80 ASN A N 1
ATOM 633 C CA . ASN A 1 80 ? -6.170 4.369 14.359 1.00 93.19 80 ASN A CA 1
ATOM 634 C C . ASN A 1 80 ? -7.307 4.530 15.387 1.00 93.19 80 ASN A C 1
ATOM 636 O O . ASN A 1 80 ? -8.142 5.430 15.236 1.00 93.19 80 ASN A O 1
ATOM 640 N N . PRO A 1 81 ? -7.370 3.685 16.436 1.00 90.38 81 PRO A N 1
ATOM 641 C CA . PRO A 1 81 ? -8.398 3.795 17.473 1.00 90.38 81 PRO A CA 1
ATOM 642 C C . PRO A 1 81 ? -8.421 5.144 18.206 1.00 90.38 81 PRO A C 1
ATOM 644 O O . PRO A 1 81 ? -9.479 5.556 18.671 1.00 90.38 81 PRO A O 1
ATOM 647 N N . GLN A 1 82 ? -7.295 5.868 18.269 1.00 90.81 82 GLN A N 1
ATOM 648 C CA . GLN A 1 82 ? -7.244 7.225 18.832 1.00 90.81 82 GLN A CA 1
ATOM 649 C C . GLN A 1 82 ? -7.773 8.310 17.873 1.00 90.81 82 GLN A C 1
ATOM 651 O O . GLN A 1 82 ? -7.803 9.484 18.234 1.00 90.81 82 GLN A O 1
ATOM 656 N N . GLY A 1 83 ? -8.178 7.948 16.653 1.00 91.31 83 GLY A N 1
ATOM 657 C CA . GLY A 1 83 ? -8.707 8.873 15.649 1.00 91.31 83 GLY A CA 1
ATOM 658 C C . GLY A 1 83 ? -7.643 9.638 14.857 1.00 91.31 83 GLY A C 1
ATOM 659 O O . GLY A 1 83 ? -8.009 10.495 14.050 1.00 91.31 83 GLY A O 1
ATOM 660 N N . LYS A 1 84 ? -6.354 9.325 15.045 1.00 92.94 84 LYS A N 1
ATOM 661 C CA . LYS A 1 84 ? -5.256 9.933 14.282 1.00 92.94 84 LYS A CA 1
ATOM 662 C C . LYS A 1 84 ? -5.273 9.448 12.843 1.00 92.94 84 LYS A C 1
ATOM 664 O O . LYS A 1 84 ? -5.520 8.269 12.595 1.00 92.94 84 LYS A O 1
ATOM 669 N N . GLU A 1 85 ? -4.993 10.352 11.914 1.00 95.50 85 GLU A N 1
ATOM 670 C CA . GLU A 1 85 ? -4.937 10.053 10.485 1.00 95.50 85 GLU A CA 1
ATOM 671 C C . GLU A 1 85 ? -3.599 9.421 10.128 1.00 95.50 85 GLU A C 1
ATOM 673 O O . GLU A 1 85 ? -2.541 9.934 10.486 1.00 95.50 85 GLU A O 1
ATOM 678 N N . LEU A 1 86 ? -3.653 8.283 9.445 1.00 95.38 86 LEU A N 1
ATOM 679 C CA . LEU A 1 86 ? -2.493 7.457 9.147 1.00 95.38 86 LEU A CA 1
ATOM 680 C C . LEU A 1 86 ? -2.429 7.104 7.668 1.00 95.38 86 LEU A C 1
ATOM 682 O O . LEU A 1 86 ? -3.456 7.031 6.982 1.00 95.38 86 LEU A O 1
ATOM 686 N N . TYR A 1 87 ? -1.218 6.787 7.223 1.00 94.62 87 TYR A N 1
ATOM 687 C CA . TYR A 1 87 ? -0.960 6.205 5.917 1.00 94.62 87 TYR A CA 1
ATOM 688 C C . TYR A 1 87 ? -0.120 4.928 6.005 1.00 94.62 87 TYR A C 1
ATOM 690 O O . TYR A 1 87 ? 0.645 4.715 6.951 1.00 94.62 87 TYR A O 1
ATOM 698 N N . LEU A 1 88 ? -0.244 4.098 4.973 1.00 93.56 88 LEU A N 1
ATOM 699 C CA . LEU A 1 88 ? 0.507 2.863 4.792 1.00 93.56 88 LEU A CA 1
ATOM 700 C C . LEU A 1 88 ? 0.825 2.664 3.307 1.00 93.56 88 LEU A C 1
ATOM 702 O O . LEU A 1 88 ? -0.085 2.524 2.495 1.00 93.56 88 LEU A O 1
ATOM 706 N N . GLY A 1 89 ? 2.107 2.665 2.960 1.00 92.25 89 GLY A N 1
ATOM 707 C CA . GLY A 1 89 ? 2.628 2.466 1.611 1.00 92.25 89 GLY A CA 1
ATOM 708 C C . GLY A 1 89 ? 3.237 1.077 1.438 1.00 92.25 89 GLY A C 1
ATOM 709 O O . GLY A 1 89 ? 4.132 0.707 2.197 1.00 92.25 89 GLY A O 1
ATOM 710 N N . PHE A 1 90 ? 2.803 0.310 0.443 1.00 90.94 90 PHE A N 1
ATOM 711 C CA . PHE A 1 90 ? 3.329 -1.032 0.168 1.00 90.94 90 PHE A CA 1
ATOM 712 C C . PHE A 1 90 ? 3.266 -1.388 -1.322 1.00 90.94 90 PHE A C 1
ATOM 714 O O . PHE A 1 90 ? 2.537 -0.762 -2.084 1.00 90.94 90 PHE A O 1
ATOM 721 N N . VAL A 1 91 ? 4.005 -2.414 -1.741 1.00 89.88 91 VAL A N 1
ATOM 722 C CA . VAL A 1 91 ? 3.922 -3.001 -3.082 1.00 89.88 91 VAL A CA 1
ATOM 723 C C . VAL A 1 91 ? 3.115 -4.292 -3.076 1.00 89.88 91 VAL A C 1
ATOM 725 O O . VAL A 1 91 ? 3.217 -5.115 -2.160 1.00 89.88 91 VAL A O 1
ATOM 728 N N . ALA A 1 92 ? 2.334 -4.498 -4.129 1.00 89.81 92 ALA A N 1
ATOM 729 C CA . ALA A 1 92 ? 1.667 -5.764 -4.397 1.00 89.81 92 ALA A CA 1
ATOM 730 C C . ALA A 1 92 ? 1.618 -6.036 -5.902 1.00 89.81 92 ALA A C 1
ATOM 732 O O . ALA A 1 92 ? 1.850 -5.141 -6.712 1.00 89.81 92 ALA A O 1
ATOM 733 N N . GLN A 1 93 ? 1.353 -7.286 -6.276 1.00 88.75 93 GLN A N 1
ATOM 734 C CA . GLN A 1 93 ? 1.316 -7.688 -7.679 1.00 88.75 93 GLN A CA 1
ATOM 735 C C . GLN A 1 93 ? 0.252 -6.897 -8.447 1.00 88.75 93 GLN A C 1
ATOM 737 O O . GLN A 1 93 ? -0.833 -6.632 -7.929 1.00 88.75 93 GLN A O 1
ATOM 742 N N . HIS A 1 94 ? 0.550 -6.560 -9.699 1.00 88.31 94 HIS A N 1
ATOM 743 C CA . HIS A 1 94 ? -0.388 -5.850 -10.554 1.00 88.31 94 HIS A CA 1
ATOM 744 C C . HIS A 1 94 ? -1.753 -6.553 -10.599 1.00 88.31 94 HIS A C 1
ATOM 746 O O . HIS A 1 94 ? -1.838 -7.774 -10.763 1.00 88.31 94 HIS A O 1
ATOM 752 N N . GLY A 1 95 ? -2.828 -5.784 -10.416 1.00 86.31 95 GLY A N 1
ATOM 753 C CA . GLY A 1 95 ? -4.198 -6.308 -10.405 1.00 86.31 95 GLY A CA 1
ATOM 754 C C . GLY A 1 95 ? -4.597 -7.094 -9.146 1.00 86.31 95 GLY A C 1
ATOM 755 O O . GLY A 1 95 ? -5.695 -7.649 -9.103 1.00 86.31 95 GLY A O 1
ATOM 756 N N . SER A 1 96 ? -3.777 -7.130 -8.088 1.00 88.44 96 SER A N 1
ATOM 757 C CA . SER A 1 96 ? -4.091 -7.888 -6.865 1.00 88.44 96 SER A CA 1
ATOM 758 C C . SER A 1 96 ? -5.081 -7.200 -5.919 1.00 88.44 96 SER A C 1
ATOM 760 O O . SER A 1 96 ? -5.358 -7.734 -4.847 1.00 88.44 96 SER A O 1
ATOM 762 N N . LEU A 1 97 ? -5.611 -6.022 -6.266 1.00 88.19 97 LEU A N 1
ATOM 763 C CA . LEU A 1 97 ? -6.45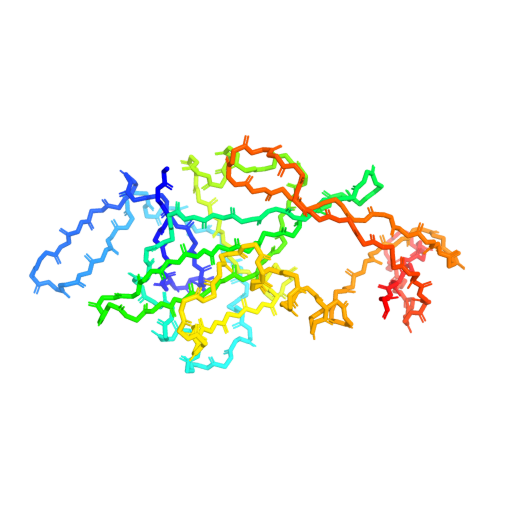5 -5.218 -5.372 1.00 88.19 97 LEU A CA 1
ATOM 764 C C . LEU A 1 97 ? -7.690 -5.982 -4.876 1.00 88.19 97 LEU A C 1
ATOM 766 O O . LEU A 1 97 ? -8.015 -5.926 -3.692 1.00 88.19 97 LEU A O 1
ATOM 770 N N . HIS A 1 98 ? -8.344 -6.735 -5.764 1.00 87.44 98 HIS A N 1
ATOM 771 C CA . HIS A 1 98 ? -9.478 -7.579 -5.389 1.00 87.44 98 HIS A CA 1
ATOM 772 C C . HIS A 1 98 ? -9.081 -8.606 -4.321 1.00 87.44 98 HIS A C 1
ATOM 774 O O . HIS A 1 98 ? -9.737 -8.687 -3.287 1.00 87.44 98 HIS A O 1
ATOM 780 N N . ASN A 1 99 ? -7.962 -9.307 -4.533 1.00 87.06 99 ASN A N 1
ATOM 781 C CA . ASN A 1 99 ? -7.459 -10.320 -3.607 1.00 87.06 99 ASN A CA 1
ATOM 782 C C . ASN A 1 99 ? -7.077 -9.721 -2.252 1.00 87.06 99 ASN A C 1
ATOM 784 O O . ASN A 1 99 ? -7.361 -10.322 -1.223 1.00 87.06 99 ASN A O 1
ATOM 788 N N . ILE A 1 100 ? -6.476 -8.527 -2.237 1.00 89.69 100 ILE A N 1
ATOM 789 C CA . ILE A 1 100 ? -6.153 -7.824 -0.988 1.00 89.69 100 ILE A CA 1
ATOM 790 C C . ILE A 1 100 ? -7.437 -7.543 -0.205 1.00 89.69 100 ILE A C 1
ATOM 792 O O . ILE A 1 100 ? -7.487 -7.769 1.001 1.00 89.69 100 ILE A O 1
ATOM 796 N N . TYR A 1 101 ? -8.493 -7.085 -0.878 1.00 89.12 101 TYR A N 1
ATOM 797 C CA . TYR A 1 101 ? -9.765 -6.818 -0.217 1.00 89.12 101 TYR A CA 1
ATOM 798 C C . TYR A 1 101 ? -10.531 -8.081 0.177 1.00 89.12 101 TYR A C 1
ATOM 800 O O . TYR A 1 101 ? -11.257 -8.029 1.159 1.00 89.12 101 TYR A O 1
ATOM 808 N N . SER A 1 102 ? -10.387 -9.205 -0.524 1.00 86.06 102 SER A N 1
ATOM 809 C CA . SER A 1 102 ? -11.118 -10.436 -0.196 1.00 86.06 102 SER A CA 1
ATOM 810 C C . SER A 1 102 ? -10.388 -11.346 0.793 1.00 86.06 102 SER A C 1
ATOM 812 O O . SER A 1 102 ? -11.040 -11.999 1.599 1.00 86.06 102 SER A O 1
ATOM 814 N N . LEU A 1 103 ? -9.057 -11.405 0.729 1.00 85.00 103 LEU A N 1
ATOM 815 C CA . LEU A 1 103 ? -8.223 -12.355 1.480 1.00 85.00 103 LEU A CA 1
ATOM 816 C C . LEU A 1 103 ? -7.251 -11.673 2.447 1.00 85.00 103 LEU A C 1
ATOM 818 O O . LEU A 1 103 ? -6.679 -12.331 3.311 1.00 85.00 103 LEU A O 1
ATOM 822 N N . GLY A 1 104 ? -7.045 -10.364 2.310 1.00 87.94 104 GLY A N 1
ATOM 823 C CA . GLY A 1 104 ? -6.003 -9.650 3.034 1.00 87.94 104 GLY A CA 1
ATOM 824 C C . GLY A 1 104 ? -4.621 -9.778 2.396 1.00 87.94 104 GLY A C 1
ATOM 825 O O . GLY A 1 104 ? -4.438 -10.329 1.309 1.00 87.94 104 GLY A O 1
ATOM 826 N N . LEU A 1 105 ? -3.626 -9.210 3.073 1.00 87.88 105 LEU A N 1
ATOM 827 C CA . LEU A 1 105 ? -2.241 -9.167 2.625 1.00 87.88 105 LEU A CA 1
ATOM 828 C C . LEU A 1 105 ? -1.282 -9.162 3.815 1.00 87.88 105 LEU A C 1
ATOM 830 O O . LEU A 1 105 ? -1.333 -8.271 4.659 1.00 87.88 105 LEU A O 1
ATOM 834 N N . MET A 1 106 ? -0.342 -10.106 3.827 1.00 84.94 106 MET A N 1
ATOM 835 C CA . MET A 1 106 ? 0.823 -10.043 4.711 1.00 84.94 106 MET A CA 1
ATOM 836 C C . MET A 1 106 ? 1.848 -9.051 4.162 1.00 84.94 106 MET A C 1
ATOM 838 O O . MET A 1 106 ? 2.271 -9.154 2.999 1.00 84.94 106 MET A O 1
ATOM 842 N N . LEU A 1 107 ? 2.255 -8.115 5.015 1.00 83.00 107 LEU A N 1
ATOM 843 C CA . LEU A 1 107 ? 3.310 -7.147 4.759 1.00 83.00 107 LEU A CA 1
ATOM 844 C C . LEU A 1 107 ? 4.602 -7.691 5.366 1.00 83.00 107 LEU A C 1
ATOM 846 O O . LEU A 1 107 ? 4.678 -7.928 6.567 1.00 83.00 107 LEU A O 1
ATOM 850 N N . ASN A 1 108 ? 5.596 -7.914 4.512 1.00 75.50 108 ASN A N 1
ATOM 851 C CA . ASN A 1 108 ? 6.956 -8.322 4.862 1.00 75.50 108 ASN A CA 1
ATOM 852 C C . ASN A 1 108 ? 7.946 -7.221 4.431 1.00 75.50 108 ASN A C 1
ATOM 854 O O . ASN A 1 108 ? 7.542 -6.244 3.794 1.00 75.50 108 ASN A O 1
ATOM 858 N N . ASP A 1 109 ? 9.236 -7.403 4.716 1.00 69.75 109 ASP A N 1
ATOM 859 C CA . ASP A 1 109 ? 10.301 -6.456 4.335 1.00 69.75 109 ASP A CA 1
ATOM 860 C C . ASP A 1 109 ? 10.373 -6.126 2.842 1.00 69.75 109 ASP A C 1
ATOM 862 O O . ASP A 1 109 ? 10.804 -5.044 2.460 1.00 69.75 109 ASP A O 1
ATOM 866 N N . GLY A 1 110 ? 9.948 -7.050 1.980 1.00 73.69 110 GLY A N 1
ATOM 867 C CA . GLY A 1 110 ? 9.940 -6.836 0.533 1.00 73.69 110 GLY A CA 1
ATOM 868 C C . GLY A 1 110 ? 8.691 -6.123 0.016 1.00 73.69 110 GLY A C 1
ATOM 869 O O . GLY A 1 110 ? 8.647 -5.763 -1.158 1.00 73.69 110 GLY A O 1
ATOM 870 N N . ARG A 1 111 ? 7.658 -5.963 0.853 1.00 81.12 111 ARG A N 1
ATOM 871 C CA . ARG A 1 111 ? 6.364 -5.391 0.462 1.00 81.12 111 ARG A CA 1
ATOM 872 C C . ARG A 1 111 ? 6.107 -4.038 1.080 1.00 81.12 111 ARG A C 1
ATOM 874 O O . ARG A 1 111 ? 5.538 -3.183 0.416 1.00 81.12 111 ARG A O 1
ATOM 881 N N . LEU A 1 112 ? 6.476 -3.832 2.335 1.00 85.81 112 LEU A N 1
ATOM 882 C CA . LEU A 1 112 ? 6.248 -2.550 2.980 1.00 85.81 112 LEU A CA 1
ATOM 883 C C . LEU A 1 112 ? 7.262 -1.512 2.493 1.00 85.81 112 LEU A C 1
ATOM 885 O O . LEU A 1 112 ? 8.462 -1.758 2.513 1.00 85.81 112 LEU A O 1
ATOM 889 N N . ILE A 1 113 ? 6.774 -0.339 2.093 1.00 85.56 1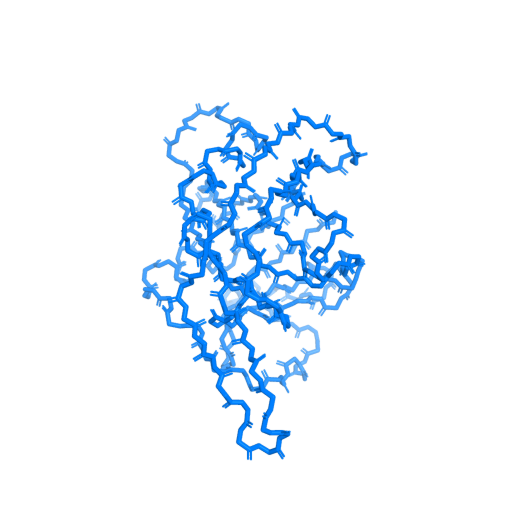13 ILE A N 1
ATOM 890 C CA . ILE A 1 113 ? 7.620 0.800 1.721 1.00 85.56 113 ILE A CA 1
ATOM 891 C C . ILE A 1 113 ? 7.734 1.764 2.900 1.00 85.56 113 ILE A C 1
ATOM 893 O O . ILE A 1 113 ? 8.827 2.177 3.270 1.00 85.56 113 ILE A O 1
ATOM 897 N N . THR A 1 114 ? 6.595 2.174 3.461 1.00 87.62 114 THR A N 1
ATOM 898 C CA . THR A 1 114 ? 6.542 3.225 4.484 1.00 87.62 114 THR A CA 1
ATOM 899 C C . THR A 1 114 ? 5.203 3.219 5.219 1.00 87.62 114 THR A C 1
ATOM 901 O O . THR A 1 114 ? 4.211 2.691 4.721 1.00 87.62 114 THR A O 1
ATOM 904 N N . CYS A 1 115 ? 5.147 3.828 6.395 1.00 90.00 115 CYS A N 1
ATOM 905 C CA . CYS A 1 115 ? 3.914 4.093 7.128 1.00 90.00 115 CYS A CA 1
ATOM 906 C C . CYS A 1 115 ? 4.129 5.225 8.132 1.00 90.00 115 CYS A C 1
ATOM 908 O O . CYS A 1 115 ? 5.251 5.449 8.587 1.00 90.00 115 CYS A O 1
ATOM 910 N N . GLY A 1 116 ? 3.058 5.911 8.523 1.00 91.38 116 GLY A N 1
ATOM 911 C CA . GLY A 1 116 ? 3.174 6.990 9.498 1.00 91.38 116 GLY A CA 1
ATOM 912 C C . GLY A 1 116 ? 1.883 7.753 9.750 1.00 91.38 116 GLY A C 1
ATOM 913 O O . GLY A 1 116 ? 0.817 7.413 9.236 1.00 91.38 116 GLY A O 1
ATOM 914 N N . GLU A 1 117 ? 2.007 8.799 10.562 1.00 93.38 117 GLU A N 1
ATOM 915 C CA . GLU A 1 117 ? 0.941 9.758 10.846 1.00 93.38 117 GLU A CA 1
ATOM 916 C C . GLU A 1 117 ? 0.917 10.855 9.780 1.00 93.38 117 GLU A C 1
ATOM 918 O O . GLU A 1 117 ? 1.962 11.322 9.321 1.00 93.38 117 GLU A O 1
ATOM 923 N N . ILE A 1 118 ? -0.284 11.264 9.381 1.00 93.75 118 ILE A N 1
ATOM 924 C CA . ILE A 1 118 ? -0.497 12.407 8.498 1.00 93.75 118 ILE A CA 1
ATOM 925 C C . ILE A 1 118 ? -0.523 13.649 9.383 1.00 93.75 118 ILE A C 1
ATOM 927 O O . ILE A 1 118 ? -1.496 13.916 10.084 1.00 93.75 118 ILE A O 1
ATOM 931 N N . THR A 1 119 ? 0.579 14.393 9.384 1.00 90.81 119 THR A N 1
ATOM 932 C CA . THR A 1 119 ? 0.756 15.564 10.255 1.00 90.81 119 THR A CA 1
ATOM 933 C C . THR A 1 119 ? 0.320 16.871 9.604 1.00 90.81 119 THR A C 1
ATOM 935 O O . THR A 1 119 ? 0.175 17.871 10.302 1.00 90.81 119 THR A O 1
ATOM 938 N N . THR A 1 120 ? 0.105 16.883 8.285 1.00 91.19 120 THR A N 1
ATOM 939 C CA . THR A 1 120 ? -0.358 18.054 7.532 1.00 91.19 120 THR A CA 1
ATOM 940 C C . THR A 1 120 ? -1.889 18.095 7.525 1.00 91.19 120 THR A C 1
ATOM 942 O O . THR A 1 120 ? -2.507 17.283 6.835 1.00 91.19 120 THR A O 1
ATOM 945 N N . PRO A 1 121 ? -2.536 19.018 8.261 1.00 87.19 121 PRO A N 1
ATOM 946 C CA . PRO A 1 121 ? -3.991 19.045 8.345 1.00 87.19 121 PRO A CA 1
ATOM 947 C C . PRO A 1 121 ? -4.623 19.366 6.989 1.00 87.19 121 PRO A C 1
ATOM 949 O O . PRO A 1 121 ? -4.232 20.330 6.333 1.00 87.19 121 PRO A O 1
ATOM 952 N N . GLY A 1 122 ? -5.630 18.587 6.592 1.00 89.12 122 GLY A N 1
ATOM 953 C CA . GLY A 1 122 ? -6.425 18.843 5.387 1.00 89.12 122 GLY A CA 1
ATOM 954 C C . GLY A 1 122 ? -5.770 18.445 4.061 1.00 89.12 122 GLY A C 1
ATOM 955 O O . GLY A 1 122 ? -6.365 18.700 3.017 1.00 89.12 122 GLY A O 1
ATOM 956 N N . ILE A 1 123 ? -4.590 17.814 4.079 1.00 95.56 123 ILE A N 1
ATOM 957 C CA . ILE A 1 123 ? -3.985 17.267 2.859 1.00 95.56 123 ILE A CA 1
ATOM 958 C C . ILE A 1 123 ? -4.859 16.141 2.295 1.00 95.56 123 ILE A C 1
ATOM 960 O O . ILE A 1 123 ? -5.328 15.273 3.037 1.00 95.56 123 ILE A O 1
ATOM 964 N N . SER A 1 124 ? -5.092 16.143 0.981 1.00 96.19 124 SER A N 1
ATOM 965 C CA . SER A 1 124 ? -5.859 15.066 0.354 1.00 96.19 124 SER A CA 1
ATOM 966 C C . SER A 1 124 ? -5.011 13.790 0.221 1.00 96.19 124 SER A C 1
ATOM 968 O O . SER A 1 124 ? -3.777 13.869 0.157 1.00 96.19 124 SER A O 1
ATOM 970 N N . PRO A 1 125 ? -5.636 12.600 0.137 1.00 96.81 125 PRO A N 1
ATOM 971 C CA . PRO A 1 125 ? -4.921 11.367 -0.179 1.00 96.81 125 PRO A CA 1
ATOM 972 C C . PRO A 1 125 ? -4.094 11.473 -1.465 1.00 96.81 125 PRO A C 1
ATOM 974 O O . PRO A 1 125 ? -2.956 11.007 -1.493 1.00 96.81 125 PRO A O 1
ATOM 977 N N . GLU A 1 126 ? -4.620 12.126 -2.506 1.00 97.94 126 GLU A N 1
ATOM 978 C CA . GLU A 1 126 ? -3.922 12.322 -3.780 1.00 97.94 126 GLU A CA 1
ATOM 979 C C . GLU A 1 126 ? -2.646 13.154 -3.615 1.00 97.94 126 GLU A C 1
ATOM 981 O O . GLU A 1 126 ? -1.568 12.729 -4.036 1.00 97.94 126 GLU A O 1
ATOM 986 N N . GLU A 1 127 ? -2.742 14.318 -2.968 1.00 97.38 127 GLU A N 1
ATOM 987 C CA . GLU A 1 127 ? -1.591 15.199 -2.747 1.00 97.38 127 GLU A CA 1
ATOM 988 C C . GLU A 1 127 ? -0.544 14.526 -1.852 1.00 97.38 127 GLU A C 1
ATOM 990 O O . GLU A 1 127 ? 0.655 14.542 -2.152 1.00 97.38 127 GLU A O 1
ATOM 995 N N . HIS A 1 128 ? -0.991 13.846 -0.793 1.00 97.19 128 HIS A N 1
ATOM 996 C CA . HIS A 1 128 ? -0.093 13.105 0.082 1.00 97.19 128 HIS A CA 1
ATOM 997 C C . HIS A 1 128 ? 0.591 11.945 -0.657 1.00 97.19 128 HIS A C 1
ATOM 999 O O . HIS A 1 128 ? 1.779 11.717 -0.451 1.00 97.19 128 HIS A O 1
ATOM 1005 N N . THR A 1 129 ? -0.115 11.246 -1.554 1.00 97.19 129 THR A N 1
ATOM 1006 C CA . THR A 1 129 ? 0.447 10.154 -2.373 1.00 97.19 129 THR A CA 1
ATOM 1007 C C . THR A 1 129 ? 1.593 10.649 -3.248 1.00 97.19 129 THR A C 1
ATOM 1009 O O . THR A 1 129 ? 2.639 10.004 -3.314 1.00 97.19 129 THR A O 1
ATOM 1012 N N . ILE A 1 130 ? 1.424 11.802 -3.903 1.00 96.94 130 ILE A N 1
ATOM 1013 C CA . ILE A 1 130 ? 2.467 12.399 -4.754 1.00 96.94 130 ILE A CA 1
ATOM 1014 C C . ILE A 1 130 ? 3.716 12.695 -3.918 1.00 96.94 130 ILE A C 1
ATOM 1016 O O . ILE A 1 130 ? 4.827 12.329 -4.308 1.00 96.94 130 ILE A O 1
ATOM 1020 N N . ASN A 1 131 ? 3.536 13.307 -2.745 1.00 95.06 131 ASN A N 1
ATOM 1021 C CA . ASN A 1 131 ? 4.639 13.636 -1.843 1.00 95.06 131 ASN A CA 1
ATOM 1022 C C . ASN A 1 131 ? 5.342 12.376 -1.318 1.00 95.06 131 ASN A C 1
ATOM 1024 O O . ASN A 1 131 ? 6.570 12.295 -1.351 1.00 95.06 131 ASN A O 1
ATOM 1028 N N . LEU A 1 132 ? 4.579 11.367 -0.887 1.00 93.81 132 LEU A N 1
ATOM 1029 C CA . LEU A 1 132 ? 5.129 10.100 -0.407 1.00 93.81 132 LEU A CA 1
ATOM 1030 C C . LEU A 1 132 ? 5.908 9.368 -1.497 1.00 93.81 132 LEU A C 1
ATOM 1032 O O . LEU A 1 132 ? 7.009 8.891 -1.226 1.00 93.81 132 LEU A O 1
ATOM 1036 N N . PHE A 1 133 ? 5.385 9.299 -2.722 1.00 92.94 133 PHE A N 1
ATOM 1037 C CA . PHE A 1 133 ? 6.092 8.663 -3.830 1.00 92.94 133 PHE A CA 1
ATOM 1038 C C . PHE A 1 133 ? 7.417 9.367 -4.115 1.00 92.94 133 PHE A C 1
ATOM 1040 O O . PHE A 1 133 ? 8.453 8.714 -4.156 1.00 92.94 133 PHE A O 1
ATOM 1047 N N . ARG A 1 134 ? 7.428 10.700 -4.220 1.00 92.00 134 ARG A N 1
ATOM 1048 C CA . ARG A 1 134 ? 8.668 11.458 -4.457 1.00 92.00 134 ARG A CA 1
ATOM 1049 C C . ARG A 1 134 ? 9.711 11.256 -3.362 1.00 92.00 134 ARG A C 1
ATOM 1051 O O . ARG A 1 134 ? 10.889 11.140 -3.681 1.00 92.00 134 ARG A O 1
ATOM 1058 N N . ASN A 1 135 ? 9.279 11.163 -2.106 1.00 88.94 135 ASN A N 1
ATOM 1059 C CA . ASN A 1 135 ? 10.171 10.982 -0.960 1.00 88.94 135 ASN A CA 1
ATOM 1060 C C . ASN A 1 135 ? 10.664 9.537 -0.788 1.00 88.94 135 ASN A C 1
ATOM 1062 O O . ASN A 1 135 ? 11.699 9.323 -0.167 1.00 88.94 135 ASN A O 1
ATOM 1066 N N . SER A 1 136 ? 9.925 8.548 -1.302 1.00 84.00 136 SER A N 1
ATOM 1067 C CA . SER A 1 136 ? 10.230 7.122 -1.105 1.00 84.00 136 SER A CA 1
ATOM 1068 C C . SER A 1 136 ? 10.681 6.394 -2.369 1.00 84.00 136 SER A C 1
ATOM 1070 O O . SER A 1 136 ? 11.185 5.278 -2.257 1.00 84.00 136 SER A O 1
ATOM 1072 N N . ARG A 1 137 ? 10.558 6.996 -3.563 1.00 82.94 137 ARG A N 1
ATOM 1073 C CA . ARG A 1 137 ? 10.929 6.358 -4.840 1.00 82.94 137 ARG A CA 1
ATOM 1074 C C . ARG A 1 137 ? 12.377 5.888 -4.848 1.00 82.94 137 ARG A C 1
ATOM 1076 O O . ARG A 1 137 ? 12.653 4.798 -5.325 1.00 82.94 137 ARG A O 1
ATOM 1083 N N . GLU A 1 138 ? 13.283 6.633 -4.222 1.00 77.38 138 GLU A N 1
ATOM 1084 C CA . GLU A 1 138 ? 14.687 6.234 -4.107 1.00 77.38 138 GLU A CA 1
ATOM 1085 C C . GLU A 1 138 ? 14.868 4.942 -3.304 1.00 77.38 138 GLU A C 1
ATOM 1087 O O . GLU A 1 138 ? 15.922 4.332 -3.362 1.00 77.38 138 GLU A O 1
ATOM 1092 N N . TRP A 1 139 ? 13.894 4.475 -2.526 1.00 74.06 139 TRP A N 1
ATOM 1093 C CA . TRP A 1 139 ? 13.979 3.205 -1.793 1.00 74.06 139 TRP A CA 1
ATOM 1094 C C . TRP A 1 139 ? 13.352 2.037 -2.553 1.00 74.06 139 TRP A C 1
ATOM 1096 O O . TRP A 1 139 ? 13.550 0.882 -2.176 1.00 74.06 139 TRP A O 1
ATOM 1106 N N . ILE A 1 140 ? 12.655 2.318 -3.652 1.00 74.56 140 ILE A N 1
ATOM 1107 C CA . ILE A 1 140 ? 11.997 1.307 -4.468 1.00 74.56 140 ILE A CA 1
ATOM 1108 C C . ILE A 1 140 ? 13.044 0.642 -5.359 1.00 74.56 140 ILE A C 1
ATOM 1110 O O . ILE A 1 140 ? 13.655 1.270 -6.224 1.00 74.56 140 ILE A O 1
ATOM 1114 N N . LYS A 1 141 ? 13.245 -0.656 -5.130 1.00 74.94 141 LYS A N 1
ATOM 1115 C CA . LYS A 1 141 ? 14.140 -1.509 -5.912 1.00 74.94 141 LYS A CA 1
ATOM 1116 C C . LYS A 1 141 ? 13.333 -2.303 -6.922 1.00 74.94 141 LYS A C 1
ATOM 1118 O O . LYS A 1 141 ? 12.388 -2.997 -6.548 1.00 74.94 141 LYS A O 1
ATOM 1123 N N . ILE A 1 142 ? 13.725 -2.230 -8.189 1.00 74.19 142 ILE A N 1
ATOM 1124 C CA . ILE A 1 142 ? 13.013 -2.902 -9.273 1.00 74.19 142 ILE A CA 1
ATOM 1125 C C . ILE A 1 142 ? 13.935 -3.926 -9.937 1.00 74.19 142 ILE A C 1
ATOM 1127 O O . ILE A 1 142 ? 14.965 -3.538 -10.491 1.00 74.19 142 ILE A O 1
ATOM 1131 N N . PRO A 1 143 ? 13.584 -5.222 -9.911 1.00 72.50 143 PRO A N 1
ATOM 1132 C CA . PRO A 1 143 ? 14.369 -6.246 -10.579 1.00 72.50 143 PRO A CA 1
ATOM 1133 C C . PRO A 1 143 ? 14.131 -6.227 -12.094 1.00 72.50 143 PRO A C 1
ATOM 1135 O O . PRO A 1 143 ? 12.992 -6.248 -12.560 1.00 72.50 143 PRO A O 1
ATOM 1138 N N . PHE A 1 144 ? 15.216 -6.257 -12.863 1.00 74.50 144 PHE A N 1
ATOM 1139 C CA . PHE A 1 144 ? 15.230 -6.372 -14.319 1.00 74.50 144 PHE A CA 1
ATOM 1140 C C . PHE A 1 144 ? 16.185 -7.469 -14.784 1.00 74.50 144 PHE A C 1
ATOM 1142 O O . PHE A 1 144 ? 17.144 -7.824 -14.106 1.00 74.50 144 PHE A O 1
ATOM 1149 N N . ARG A 1 145 ? 15.945 -7.980 -15.994 1.00 71.62 145 ARG A N 1
ATOM 1150 C CA . ARG A 1 145 ? 16.838 -8.941 -16.668 1.00 71.62 145 ARG A CA 1
ATOM 1151 C C . ARG A 1 145 ? 17.915 -8.270 -17.529 1.00 71.62 145 ARG A C 1
ATOM 1153 O O . ARG A 1 145 ? 18.750 -8.952 -18.109 1.00 71.62 145 ARG A O 1
ATOM 1160 N N . THR A 1 146 ? 17.895 -6.942 -17.635 1.00 67.75 146 THR A N 1
ATOM 1161 C CA . THR A 1 146 ? 18.787 -6.161 -18.506 1.00 67.75 146 THR A CA 1
ATOM 1162 C C . THR A 1 146 ? 19.316 -4.917 -17.796 1.00 67.75 146 THR A C 1
ATOM 1164 O O . THR A 1 146 ? 18.577 -4.274 -17.057 1.00 67.75 146 THR A O 1
ATOM 1167 N N . ASN A 1 147 ? 20.561 -4.528 -18.091 1.00 70.12 147 ASN A N 1
ATOM 1168 C CA . ASN A 1 147 ? 21.249 -3.353 -17.533 1.00 70.12 147 ASN A CA 1
ATOM 1169 C C . ASN A 1 147 ? 20.923 -2.031 -18.263 1.00 70.12 147 ASN A C 1
ATOM 1171 O O . ASN A 1 147 ? 21.809 -1.232 -18.562 1.00 70.12 147 ASN A O 1
ATOM 1175 N N . SER A 1 148 ? 19.674 -1.817 -18.660 1.00 68.94 148 SER A N 1
ATOM 1176 C CA . SER A 1 148 ? 19.314 -0.620 -19.425 1.00 68.94 148 SER A CA 1
ATOM 1177 C C . SER A 1 148 ? 18.583 0.367 -18.531 1.00 68.94 148 SER A C 1
ATOM 1179 O O . SER A 1 148 ? 17.524 0.051 -17.992 1.00 68.94 148 SER A O 1
ATOM 1181 N N . SER A 1 149 ? 19.146 1.572 -18.393 1.00 72.69 149 SER A N 1
ATOM 1182 C CA . SER A 1 149 ? 18.406 2.716 -17.866 1.00 72.69 149 SER A CA 1
ATOM 1183 C C . SER A 1 149 ? 17.195 2.972 -18.751 1.00 72.69 149 SER A C 1
ATOM 1185 O O . SER A 1 149 ? 17.321 3.115 -19.968 1.00 72.69 149 SER A O 1
ATOM 1187 N N . CYS A 1 150 ? 16.029 3.044 -18.125 1.00 77.69 150 CYS A N 1
ATOM 1188 C CA . CYS A 1 150 ? 14.763 3.269 -18.801 1.00 77.69 150 CYS A CA 1
ATOM 1189 C C . CYS A 1 150 ? 14.008 4.375 -18.072 1.00 77.69 150 CYS A C 1
ATOM 1191 O O . CYS A 1 150 ? 14.047 4.467 -16.843 1.00 77.69 150 CYS A O 1
ATOM 1193 N N . THR A 1 151 ? 13.301 5.204 -18.832 1.00 85.38 151 THR A N 1
ATOM 1194 C CA . THR A 1 151 ? 12.335 6.147 -18.272 1.00 85.38 151 THR A CA 1
ATOM 1195 C C . THR A 1 151 ? 10.976 5.466 -18.193 1.00 85.38 151 THR A C 1
ATOM 1197 O O . THR A 1 151 ? 10.424 5.033 -19.203 1.00 85.38 151 THR A O 1
ATOM 1200 N N . TYR A 1 152 ? 10.434 5.385 -16.984 1.00 86.19 152 TYR A N 1
ATOM 1201 C CA . TYR A 1 152 ? 9.139 4.790 -16.689 1.00 86.19 152 TYR A CA 1
ATOM 1202 C C . TYR A 1 152 ? 8.105 5.884 -16.455 1.00 86.19 152 TYR A C 1
ATOM 1204 O O . TYR A 1 152 ? 8.381 6.870 -15.773 1.00 86.19 152 TYR A O 1
ATOM 1212 N N . ARG A 1 153 ? 6.904 5.696 -17.010 1.00 91.88 153 ARG A N 1
ATOM 1213 C CA . ARG A 1 153 ? 5.732 6.517 -16.699 1.00 91.88 153 ARG A CA 1
ATOM 1214 C C . ARG A 1 153 ? 4.943 5.875 -15.565 1.00 91.88 153 ARG A C 1
ATOM 1216 O O . ARG A 1 153 ? 4.516 4.732 -15.703 1.00 91.88 153 ARG A O 1
ATOM 1223 N N . PHE A 1 154 ? 4.719 6.615 -14.495 1.00 93.25 154 PHE A N 1
ATOM 1224 C CA . PHE A 1 154 ? 3.850 6.231 -13.391 1.00 93.25 154 PHE A CA 1
ATOM 1225 C C . PHE A 1 154 ? 2.532 6.974 -13.519 1.00 93.25 154 PHE A C 1
ATOM 1227 O O . PHE A 1 154 ? 2.513 8.205 -13.561 1.00 93.25 154 PHE A O 1
ATOM 1234 N N . ASP A 1 155 ? 1.443 6.221 -13.598 1.00 97.12 155 ASP A N 1
ATOM 1235 C CA . ASP A 1 155 ? 0.085 6.748 -13.576 1.00 97.12 155 ASP A CA 1
ATOM 1236 C C . ASP A 1 155 ? -0.481 6.554 -12.156 1.00 97.12 155 ASP A C 1
ATOM 1238 O O . ASP A 1 155 ? -0.386 5.464 -11.584 1.00 97.12 155 ASP A O 1
ATOM 1242 N N . PHE A 1 156 ? -1.029 7.624 -11.575 1.00 97.94 156 PHE A N 1
ATOM 1243 C CA . PHE A 1 156 ? -1.561 7.648 -10.211 1.00 97.94 156 PHE A CA 1
ATOM 1244 C C . PHE A 1 156 ? -3.085 7.654 -10.262 1.00 97.94 156 PHE A C 1
ATOM 1246 O O . PHE A 1 156 ? -3.671 8.555 -10.863 1.00 97.94 156 PHE A O 1
ATOM 1253 N N . PHE A 1 157 ? -3.713 6.690 -9.600 1.00 97.62 157 PHE A N 1
ATOM 1254 C CA . PHE A 1 157 ? -5.152 6.461 -9.617 1.00 97.62 157 PHE A CA 1
ATOM 1255 C C . PHE A 1 157 ? -5.753 6.652 -8.226 1.00 97.62 157 PHE A C 1
ATOM 1257 O O . PHE A 1 157 ? -5.210 6.162 -7.230 1.00 97.62 157 PHE A O 1
ATOM 1264 N N . ASN A 1 158 ? -6.876 7.363 -8.150 1.00 96.69 158 ASN A N 1
ATOM 1265 C CA . ASN A 1 158 ? -7.668 7.476 -6.926 1.00 96.69 158 ASN A CA 1
ATOM 1266 C C . ASN A 1 158 ? -8.581 6.242 -6.756 1.00 96.69 158 ASN A C 1
ATOM 1268 O O . ASN A 1 158 ? -8.623 5.357 -7.613 1.00 96.69 158 ASN A O 1
ATOM 1272 N N . MET A 1 159 ? -9.354 6.186 -5.667 1.00 93.25 159 MET A N 1
ATOM 1273 C CA . MET A 1 159 ? -10.305 5.086 -5.433 1.00 93.25 159 MET A CA 1
ATOM 1274 C C . MET A 1 159 ? -11.393 4.939 -6.504 1.00 93.25 159 MET A C 1
ATOM 1276 O O . MET A 1 159 ? -11.961 3.857 -6.638 1.00 93.25 159 MET A O 1
ATOM 1280 N N . SER A 1 160 ? -11.705 6.009 -7.237 1.00 94.75 160 SER A N 1
ATOM 1281 C CA . SER A 1 160 ? -12.670 5.982 -8.340 1.00 94.75 160 SER A CA 1
ATOM 1282 C C . SER A 1 160 ? -12.071 5.394 -9.624 1.00 94.75 160 SER A C 1
ATOM 1284 O O . SER A 1 160 ? -12.791 5.207 -10.601 1.00 94.75 160 SER A O 1
ATOM 1286 N N . GLY A 1 161 ? -10.766 5.098 -9.637 1.00 93.81 161 GLY A N 1
ATOM 1287 C CA . GLY A 1 161 ? -10.036 4.644 -10.819 1.00 93.81 161 GLY A CA 1
ATOM 1288 C C . GLY A 1 161 ? -9.640 5.777 -11.768 1.00 93.81 161 GLY A C 1
ATOM 1289 O O . GLY A 1 161 ? -9.216 5.512 -12.892 1.00 93.81 161 GLY A O 1
ATOM 1290 N N . GLU A 1 162 ? -9.766 7.036 -11.348 1.00 97.38 162 GLU A N 1
ATOM 1291 C CA . GLU A 1 162 ? -9.402 8.192 -12.164 1.00 97.38 162 GLU A CA 1
ATOM 1292 C C . GLU A 1 162 ? -7.919 8.513 -12.009 1.00 97.38 162 GLU A C 1
ATOM 1294 O O . GLU A 1 162 ? -7.382 8.529 -10.897 1.00 97.38 162 GLU A O 1
ATOM 1299 N N . VAL A 1 163 ? -7.264 8.821 -13.130 1.00 97.62 163 VAL A N 1
ATOM 1300 C CA . VAL A 1 163 ? -5.871 9.272 -13.120 1.00 97.62 163 VAL A CA 1
ATOM 1301 C C . VAL A 1 163 ? -5.810 10.722 -12.653 1.00 97.62 163 VAL A C 1
ATOM 1303 O O . VAL A 1 163 ? -6.253 11.615 -13.376 1.00 97.62 163 VAL A O 1
ATOM 1306 N N . PHE A 1 164 ? -5.210 10.966 -11.490 1.00 98.06 164 PHE A N 1
ATOM 1307 C CA . PHE A 1 164 ? -5.052 12.315 -10.931 1.00 98.06 164 PHE A CA 1
ATOM 1308 C C . PHE A 1 164 ? -3.633 12.877 -11.091 1.00 98.06 164 PHE A C 1
ATOM 1310 O O . PHE A 1 164 ? -3.434 14.088 -11.008 1.00 98.06 164 PHE A O 1
ATOM 1317 N N . HIS A 1 165 ? -2.633 12.025 -11.337 1.00 98.00 165 HIS A N 1
ATOM 1318 C CA . HIS A 1 165 ? -1.254 12.458 -11.552 1.00 98.00 165 HIS A CA 1
ATOM 1319 C C . HIS A 1 165 ? -0.495 11.523 -12.496 1.00 98.00 165 HIS A C 1
ATOM 1321 O O . HIS A 1 165 ? -0.829 10.344 -12.637 1.00 98.00 165 HIS A O 1
ATOM 1327 N N . ARG A 1 166 ? 0.533 12.069 -13.153 1.00 97.00 166 ARG A N 1
ATOM 1328 C CA . ARG A 1 166 ? 1.487 11.320 -13.972 1.00 97.00 166 ARG A CA 1
ATOM 1329 C C . ARG A 1 166 ? 2.888 11.831 -13.709 1.00 97.00 166 ARG A C 1
ATOM 1331 O O . ARG A 1 166 ? 3.123 13.033 -13.813 1.00 97.00 166 ARG A O 1
ATOM 1338 N N . GLU A 1 167 ? 3.812 10.918 -13.451 1.00 94.06 167 GLU A N 1
ATOM 1339 C CA . GLU A 1 167 ? 5.222 11.248 -13.262 1.00 94.06 167 GLU A CA 1
ATOM 1340 C C . GLU A 1 167 ? 6.100 10.353 -14.137 1.00 94.06 167 GLU A C 1
ATOM 1342 O O . GLU A 1 167 ? 5.783 9.188 -14.375 1.00 94.06 167 GLU A O 1
ATOM 1347 N N . TYR A 1 168 ? 7.197 10.911 -14.641 1.00 91.62 168 TYR A N 1
ATOM 1348 C CA . TYR A 1 168 ? 8.215 10.164 -15.368 1.00 91.62 168 TYR A CA 1
ATOM 1349 C C . TYR A 1 168 ? 9.456 10.072 -14.491 1.00 91.62 168 TYR A C 1
ATOM 1351 O O . TYR A 1 168 ? 9.948 11.092 -14.007 1.00 91.62 168 TYR A O 1
ATOM 1359 N N . SER A 1 169 ? 9.967 8.862 -14.296 1.00 87.00 169 SER A N 1
ATOM 1360 C CA . SER A 1 169 ? 11.174 8.632 -13.503 1.00 87.00 169 SER A CA 1
ATOM 1361 C C . SER A 1 169 ? 12.120 7.719 -14.264 1.00 87.00 169 SER A C 1
ATOM 1363 O O . SER A 1 169 ? 11.716 6.691 -14.811 1.00 87.00 169 SER A O 1
ATOM 1365 N N . THR A 1 170 ? 13.381 8.125 -14.334 1.00 85.88 170 THR A N 1
ATOM 1366 C CA . THR A 1 170 ? 14.443 7.349 -14.971 1.00 85.88 170 THR A CA 1
ATOM 1367 C C . THR A 1 170 ? 15.086 6.465 -13.927 1.00 85.88 170 THR A C 1
ATOM 1369 O O . THR A 1 170 ? 15.325 6.927 -12.820 1.00 85.88 170 THR A O 1
ATOM 1372 N N . THR A 1 171 ? 15.356 5.209 -14.269 1.00 82.31 171 THR A N 1
ATOM 1373 C CA . THR A 1 171 ? 16.096 4.324 -13.374 1.00 82.31 171 THR A CA 1
ATOM 1374 C C . THR A 1 171 ? 17.561 4.200 -13.757 1.00 82.31 171 THR A C 1
ATOM 1376 O O . THR A 1 171 ? 17.953 4.288 -14.927 1.00 82.31 171 THR A O 1
ATOM 1379 N N . HIS A 1 172 ? 18.375 3.917 -12.752 1.00 82.81 172 HIS A N 1
ATOM 1380 C CA . HIS A 1 172 ? 19.792 3.619 -12.858 1.00 82.81 172 HIS A CA 1
ATOM 1381 C C . HIS A 1 172 ? 20.088 2.283 -12.173 1.00 82.81 172 HIS A C 1
ATOM 1383 O O . HIS A 1 172 ? 19.333 1.833 -11.308 1.00 82.81 172 HIS A O 1
ATOM 1389 N N . LEU A 1 173 ? 21.163 1.618 -12.598 1.00 82.19 173 LEU A N 1
ATOM 1390 C CA . LEU A 1 173 ? 21.598 0.372 -11.976 1.00 82.19 173 LEU A CA 1
ATOM 1391 C C . LEU A 1 173 ? 22.102 0.653 -10.554 1.00 82.19 173 LEU A C 1
ATOM 1393 O O . LEU A 1 173 ? 22.995 1.477 -10.376 1.00 82.19 173 LEU A O 1
ATOM 1397 N N . ASP A 1 174 ? 21.558 -0.062 -9.570 1.00 82.81 174 ASP A N 1
ATOM 1398 C CA . ASP A 1 174 ? 22.018 -0.043 -8.177 1.00 82.81 174 ASP A CA 1
ATOM 1399 C C . ASP A 1 174 ? 23.054 -1.154 -7.954 1.00 82.81 174 ASP A C 1
ATOM 1401 O O . ASP A 1 174 ? 24.212 -0.898 -7.635 1.00 82.81 174 ASP A O 1
ATOM 1405 N N . HIS A 1 175 ? 22.658 -2.408 -8.181 1.00 81.81 175 HIS A N 1
ATOM 1406 C CA . HIS A 1 175 ? 23.538 -3.571 -8.052 1.00 81.81 175 HIS A CA 1
ATOM 1407 C C . HIS A 1 175 ? 23.031 -4.760 -8.878 1.00 81.81 175 HIS A C 1
ATOM 1409 O O . HIS A 1 175 ? 21.926 -4.742 -9.419 1.00 81.81 175 HIS A O 1
ATOM 1415 N N . ILE A 1 176 ? 23.851 -5.805 -8.983 1.00 84.12 176 ILE A N 1
ATOM 1416 C CA . ILE A 1 176 ? 23.526 -7.042 -9.701 1.00 84.12 176 ILE A CA 1
ATOM 1417 C C . ILE A 1 176 ? 23.476 -8.181 -8.687 1.00 84.12 176 ILE A C 1
ATOM 1419 O O . ILE A 1 176 ? 24.401 -8.346 -7.892 1.00 84.12 176 ILE A O 1
ATOM 1423 N N . ILE A 1 177 ? 22.405 -8.965 -8.727 1.00 84.19 177 ILE A N 1
ATOM 1424 C CA . ILE A 1 177 ? 22.273 -10.219 -7.989 1.00 84.19 177 ILE A CA 1
ATOM 1425 C C . ILE A 1 177 ? 22.469 -11.354 -8.988 1.00 84.19 177 ILE A C 1
ATOM 1427 O O . ILE A 1 177 ? 21.805 -11.390 -10.020 1.00 84.19 177 ILE A O 1
ATOM 1431 N N . VAL A 1 178 ? 23.374 -12.279 -8.682 1.00 82.56 178 VAL A N 1
ATOM 1432 C CA . VAL A 1 178 ? 23.557 -13.503 -9.468 1.00 82.56 178 VAL A CA 1
ATOM 1433 C C . VAL A 1 178 ? 22.747 -14.601 -8.798 1.00 82.56 178 VAL A C 1
ATOM 1435 O O . VAL A 1 178 ? 22.993 -14.911 -7.632 1.00 82.56 178 VAL A O 1
ATOM 1438 N N . ASP A 1 179 ? 21.774 -15.170 -9.506 1.00 76.38 179 ASP A N 1
ATOM 1439 C CA . ASP A 1 179 ? 21.071 -16.358 -9.029 1.00 76.38 179 ASP A CA 1
ATOM 1440 C C . ASP A 1 179 ? 22.032 -17.558 -9.114 1.00 76.38 179 ASP A C 1
ATOM 1442 O O . ASP A 1 179 ? 22.442 -17.938 -10.212 1.00 76.38 179 ASP A O 1
ATOM 1446 N N . PRO A 1 180 ? 22.414 -18.175 -7.983 1.00 73.31 180 PRO A N 1
ATOM 1447 C CA . PRO A 1 180 ? 23.388 -19.261 -7.978 1.00 73.31 180 PRO A CA 1
ATOM 1448 C C . PRO A 1 180 ? 22.862 -20.562 -8.604 1.00 73.31 180 PRO A C 1
ATOM 1450 O O . PRO A 1 180 ? 23.662 -21.449 -8.896 1.00 73.31 180 PRO A O 1
ATOM 1453 N N . VAL A 1 181 ? 21.544 -20.709 -8.794 1.00 79.88 181 VAL A N 1
ATOM 1454 C CA . VAL A 1 181 ? 20.919 -21.917 -9.360 1.00 79.88 181 VAL A CA 1
ATOM 1455 C C . VAL A 1 181 ? 20.792 -21.810 -10.876 1.00 79.88 181 VAL A C 1
ATOM 1457 O O . VAL A 1 181 ? 21.131 -22.753 -11.588 1.00 79.88 181 VAL A O 1
ATOM 1460 N N . SER A 1 182 ? 20.309 -20.671 -11.376 1.00 80.19 182 SER A N 1
ATOM 1461 C CA . SER A 1 182 ? 20.134 -20.435 -12.817 1.00 80.19 182 SER A CA 1
ATOM 1462 C C . SER A 1 182 ? 21.363 -19.813 -13.490 1.00 80.19 182 SER A C 1
ATOM 1464 O O . SER A 1 182 ? 21.466 -19.834 -14.716 1.00 80.19 182 SER A O 1
ATOM 1466 N N . ASN A 1 183 ? 22.308 -19.286 -12.702 1.00 80.06 183 ASN A N 1
ATOM 1467 C CA . ASN A 1 183 ? 23.445 -18.479 -13.152 1.00 80.06 183 ASN A CA 1
ATOM 1468 C C . ASN A 1 183 ? 23.020 -17.237 -13.967 1.00 80.06 183 ASN A C 1
ATOM 1470 O O . ASN A 1 183 ? 23.796 -16.713 -14.770 1.00 80.06 183 ASN A O 1
ATOM 1474 N N . GLU A 1 184 ? 21.780 -16.773 -13.780 1.00 85.00 184 GLU A N 1
ATOM 1475 C CA . GLU A 1 184 ? 21.257 -15.566 -14.412 1.00 85.00 184 GLU A CA 1
ATOM 1476 C C . GLU A 1 184 ? 21.543 -14.321 -13.562 1.00 85.00 184 GLU A C 1
ATOM 1478 O O . GLU A 1 184 ? 21.494 -14.340 -12.329 1.00 85.00 184 GLU A O 1
ATOM 1483 N N . ASN A 1 185 ? 21.809 -13.207 -14.246 1.00 82.69 185 ASN A N 1
ATOM 1484 C CA . ASN A 1 185 ? 21.980 -11.903 -13.616 1.00 82.69 185 ASN A CA 1
ATOM 1485 C C . ASN A 1 185 ? 20.627 -11.197 -13.490 1.00 82.69 185 ASN A C 1
ATOM 1487 O O . ASN A 1 185 ? 19.964 -10.913 -14.491 1.00 82.69 185 ASN A O 1
ATOM 1491 N N . VAL A 1 186 ? 20.264 -10.835 -12.265 1.00 81.06 186 VAL A N 1
ATOM 1492 C CA . VAL A 1 186 ? 19.160 -9.928 -11.959 1.00 81.06 186 VAL A CA 1
ATOM 1493 C C . VAL A 1 186 ? 19.746 -8.551 -11.667 1.00 81.06 186 VAL A C 1
ATOM 1495 O O . VAL A 1 186 ? 20.471 -8.349 -10.695 1.00 81.06 186 VAL A O 1
ATOM 1498 N N . PHE A 1 187 ? 19.430 -7.586 -12.519 1.00 78.75 187 PHE A N 1
ATOM 1499 C CA . PHE A 1 187 ? 19.835 -6.194 -12.375 1.00 78.75 187 PHE A CA 1
ATOM 1500 C C . PHE A 1 187 ? 18.826 -5.486 -11.479 1.00 78.75 187 PHE A C 1
ATOM 1502 O O . PHE A 1 187 ? 17.645 -5.398 -11.814 1.00 78.75 187 PHE A O 1
ATOM 1509 N N . ILE A 1 188 ? 19.271 -4.993 -10.331 1.00 80.94 188 ILE A N 1
ATOM 1510 C CA . ILE A 1 188 ? 18.431 -4.224 -9.421 1.00 80.94 188 ILE A CA 1
ATOM 1511 C C . ILE A 1 188 ? 18.565 -2.754 -9.785 1.00 80.94 188 ILE A C 1
ATOM 1513 O O . ILE A 1 188 ? 19.645 -2.172 -9.687 1.00 80.94 188 ILE A O 1
ATOM 1517 N N . MET A 1 189 ? 17.458 -2.168 -10.226 1.00 79.81 189 MET A N 1
ATOM 1518 C CA . MET A 1 189 ? 17.371 -0.777 -10.652 1.00 79.81 189 MET A CA 1
ATOM 1519 C C . MET A 1 189 ? 16.739 0.084 -9.551 1.00 79.81 189 MET A C 1
ATOM 1521 O O . MET A 1 189 ? 15.866 -0.387 -8.814 1.00 79.81 189 MET A O 1
ATOM 1525 N N . ARG A 1 190 ? 17.150 1.351 -9.476 1.00 81.44 190 ARG A N 1
ATOM 1526 C CA . ARG A 1 190 ? 16.618 2.387 -8.572 1.00 81.44 190 ARG A CA 1
ATOM 1527 C C . ARG A 1 190 ? 16.271 3.653 -9.345 1.00 81.44 190 ARG A C 1
ATOM 1529 O O . ARG A 1 190 ? 16.841 3.866 -10.412 1.00 81.44 190 ARG A O 1
ATOM 1536 N N . PHE A 1 191 ? 15.341 4.449 -8.823 1.00 79.38 191 PHE A N 1
ATOM 1537 C CA . PHE A 1 191 ? 14.992 5.772 -9.358 1.00 79.38 191 PHE A CA 1
ATOM 1538 C C . PHE A 1 191 ? 15.981 6.855 -8.938 1.00 79.38 191 PHE A C 1
ATOM 1540 O O . PHE A 1 191 ? 16.611 6.673 -7.872 1.00 79.38 191 PHE A O 1
#

Radius of gyration: 17.47 Å; chains: 1; bounding box: 39×41×46 Å

pLDDT: mean 84.17, std 12.21, range [38.03, 98.06]